Protein AF-A0A1Y4HE94-F1 (afdb_monomer_lite)

Foldseek 3Di:
DVVVVVVVVVVVVVLVVLLVLCPDPPRDVCVSCLVQCVVCVQVLCCLQPVWRKDWLDAFAQLFDDDPPDRPPPDSSPQTAGTFMFTPFATEREHEDQAVPAPPPVNVVSQCVCCPPVDHHWLQVSLVVLCVLVPVVDDPPPDRSLVVLVVVLCCLLQVPDPPPDDDPPDPPLQCLLVSLVVSCVVVVDDDSSVCSNSSSSNSSPDDSVSRRHTYAYEYEFAAWHPDPRYHYDHLVNCCVRPPRVSSVCCCVDPNCCVRRCVRNVVVPPDDDD

Sequence (272 aa):
MDKLKELSAFENLVVAHTIQDFYTPNIKAEVILDMLLTPYIPAIIEAATGQKATLITKEMSIGYAKGNEIQEDNNRGKKVDYVVMTKENVLFVELKTTQGSLESAQIETYRKWIDKDNPKKGTDLLHLLCRILKIKYMPEKEHPYTVLKSYLSEKLTKNSIHRKAVCTEVVRDRLVEDTHAYQKKNYIHGTEKYFHTIACILQNTNPEDWEKAIKIIYISPSGANTADIQDITFKWIIQNIDCPVLKDLKESVCYNHILVPLFSQDLQGDTE

pLDDT: mean 74.65, std 17.45, range [33.56, 97.81]

Structure (mmCIF, N/CA/C/O backbone):
data_AF-A0A1Y4HE94-F1
#
_entry.id   AF-A0A1Y4HE94-F1
#
loop_
_atom_site.group_PDB
_atom_site.id
_atom_site.type_symbol
_atom_site.label_atom_id
_atom_site.label_alt_id
_atom_site.label_comp_id
_atom_site.label_asym_id
_atom_site.label_entity_id
_atom_site.label_seq_id
_atom_site.pdbx_PDB_ins_code
_atom_site.Cartn_x
_atom_site.Cartn_y
_atom_site.Cartn_z
_atom_site.occupancy
_atom_site.B_iso_or_equiv
_atom_site.auth_seq_id
_atom_site.auth_comp_id
_atom_site.auth_asym_id
_atom_site.auth_atom_id
_atom_site.pdbx_PDB_model_num
ATOM 1 N N . MET A 1 1 ? -26.952 -23.478 -4.387 1.00 55.19 1 MET A N 1
ATOM 2 C CA . MET A 1 1 ? -27.144 -23.427 -2.923 1.00 55.19 1 MET A CA 1
ATOM 3 C C . MET A 1 1 ? -26.028 -24.178 -2.203 1.00 55.19 1 MET A C 1
ATOM 5 O O . MET A 1 1 ? -25.459 -23.604 -1.290 1.00 55.19 1 MET A O 1
ATOM 9 N N . ASP A 1 2 ? -25.633 -25.371 -2.664 1.00 67.94 2 ASP A N 1
ATOM 10 C CA . ASP A 1 2 ? -24.560 -26.158 -2.023 1.00 67.94 2 ASP A CA 1
ATOM 11 C C . ASP A 1 2 ? -23.163 -25.537 -2.124 1.00 67.94 2 ASP A C 1
ATOM 13 O O . ASP A 1 2 ? -22.492 -25.419 -1.109 1.00 67.94 2 ASP A O 1
ATOM 17 N N . LYS A 1 3 ? -22.775 -24.983 -3.281 1.00 58.34 3 LYS A N 1
ATOM 18 C CA . LYS A 1 3 ? -21.480 -24.282 -3.422 1.00 58.34 3 LYS A CA 1
ATOM 19 C C . LYS A 1 3 ? -21.293 -23.105 -2.458 1.00 58.34 3 LYS A C 1
ATOM 21 O O . LYS A 1 3 ? -20.182 -22.856 -2.018 1.00 58.34 3 LYS A O 1
ATOM 26 N N . LEU A 1 4 ? -22.367 -22.377 -2.135 1.00 54.66 4 LEU A N 1
ATOM 27 C CA . LEU A 1 4 ? -22.311 -21.261 -1.179 1.00 54.66 4 LEU A CA 1
ATOM 28 C C . LEU A 1 4 ? -22.116 -21.763 0.258 1.00 54.66 4 LEU A C 1
ATOM 30 O O . LEU A 1 4 ? -21.410 -21.130 1.035 1.00 54.66 4 LEU A O 1
ATOM 34 N N . LYS A 1 5 ? -22.699 -22.919 0.599 1.00 64.62 5 LYS A N 1
ATOM 35 C CA . LYS A 1 5 ? -22.474 -23.577 1.892 1.00 64.62 5 LYS A CA 1
ATOM 36 C C . LYS A 1 5 ? -21.066 -24.166 1.990 1.00 64.62 5 LYS A C 1
ATOM 38 O O . LYS A 1 5 ? -20.442 -24.044 3.034 1.00 64.62 5 LYS A O 1
ATOM 43 N N . GLU A 1 6 ? -20.558 -24.757 0.909 1.00 63.28 6 GLU A N 1
ATOM 44 C CA . GLU A 1 6 ? -19.184 -25.270 0.825 1.00 63.28 6 GLU A CA 1
ATOM 45 C C . GLU A 1 6 ? -18.144 -24.148 0.940 1.00 63.28 6 GLU A C 1
ATOM 47 O O . GLU A 1 6 ? -17.176 -24.294 1.679 1.00 63.28 6 GLU A O 1
ATOM 52 N N . LEU A 1 7 ? -18.371 -23.013 0.268 1.00 63.19 7 LEU A N 1
ATOM 53 C CA . LEU A 1 7 ? -17.531 -21.816 0.385 1.00 63.19 7 LEU A CA 1
ATOM 54 C C . LEU A 1 7 ? -17.514 -21.280 1.819 1.00 63.19 7 LEU A C 1
ATOM 56 O O . LEU A 1 7 ? -16.438 -21.094 2.374 1.00 63.19 7 LEU A O 1
ATOM 60 N N . SER A 1 8 ? -18.683 -21.130 2.446 1.00 66.50 8 SER A N 1
ATOM 61 C CA . SER A 1 8 ? -18.778 -20.686 3.843 1.00 66.50 8 SER A CA 1
ATOM 62 C C . SER A 1 8 ? -18.104 -21.665 4.817 1.00 66.50 8 SER A C 1
ATOM 64 O O . SER A 1 8 ? -17.417 -21.248 5.745 1.00 66.50 8 SER A O 1
ATOM 66 N N . ALA A 1 9 ? -18.233 -22.978 4.598 1.00 66.56 9 ALA A N 1
ATOM 67 C CA . ALA A 1 9 ? -17.553 -23.982 5.416 1.00 66.56 9 ALA A CA 1
ATOM 68 C C . ALA A 1 9 ? -16.024 -23.930 5.252 1.00 66.56 9 ALA A C 1
ATOM 70 O O . ALA A 1 9 ? -15.294 -24.078 6.233 1.00 66.56 9 ALA A O 1
ATOM 71 N N . PHE A 1 10 ? -15.540 -23.702 4.029 1.00 62.97 10 PHE A N 1
ATOM 72 C CA . PHE A 1 10 ? -14.116 -23.541 3.747 1.00 62.97 10 PHE A CA 1
ATOM 73 C C . PHE A 1 10 ? -13.551 -22.257 4.367 1.00 62.97 10 PHE A C 1
ATOM 75 O O . PHE A 1 10 ? -12.498 -22.305 4.997 1.00 62.97 10 PHE A O 1
ATOM 82 N N . GLU A 1 11 ? -14.266 -21.134 4.256 1.00 64.69 11 GLU A N 1
ATOM 83 C CA . GLU A 1 11 ? -13.913 -19.869 4.912 1.00 64.69 11 GLU A CA 1
ATOM 84 C C . GLU A 1 11 ? -13.788 -20.048 6.429 1.00 64.69 11 GLU A C 1
ATOM 86 O O . GLU A 1 11 ? -12.756 -19.701 7.003 1.00 64.69 11 GLU A O 1
ATOM 91 N N . ASN A 1 12 ? -14.773 -20.689 7.065 1.00 64.38 12 ASN A N 1
ATOM 92 C CA . ASN A 1 12 ? -14.746 -20.969 8.502 1.00 64.38 12 ASN A CA 1
ATOM 93 C C . ASN A 1 12 ? -13.550 -21.846 8.906 1.00 64.38 12 ASN A C 1
ATOM 95 O O . ASN A 1 12 ? -12.934 -21.614 9.947 1.00 64.38 12 ASN A O 1
ATOM 99 N N . LEU A 1 13 ? -13.193 -22.837 8.083 1.00 70.19 13 LEU A N 1
ATOM 100 C CA . LEU A 1 13 ? -12.038 -23.703 8.325 1.00 70.19 13 LEU A CA 1
ATOM 101 C C . LEU A 1 13 ? -10.714 -22.929 8.219 1.00 70.19 13 LEU A C 1
ATOM 103 O O . LEU A 1 13 ? -9.851 -23.074 9.084 1.00 70.19 13 LEU A O 1
ATOM 107 N N . VAL A 1 14 ? -10.564 -22.074 7.202 1.00 65.12 14 VAL A N 1
ATOM 108 C CA . VAL A 1 14 ? -9.379 -21.213 7.042 1.00 65.12 14 VAL A CA 1
ATOM 109 C C . VAL A 1 14 ? -9.255 -20.241 8.213 1.00 65.12 14 VAL A C 1
ATOM 111 O O . VAL A 1 14 ? -8.163 -20.105 8.765 1.00 65.12 14 VAL A O 1
ATOM 114 N N . VAL A 1 15 ? -10.355 -19.610 8.634 1.00 64.94 15 VAL A N 1
ATOM 115 C CA . VAL A 1 15 ? -10.379 -18.709 9.796 1.00 64.94 15 VAL A CA 1
ATOM 116 C C . VAL A 1 15 ? -9.969 -19.454 11.066 1.00 64.94 15 VAL A C 1
ATOM 118 O O . VAL A 1 15 ? -9.073 -18.995 11.769 1.00 64.94 15 VAL A O 1
ATOM 121 N N . ALA A 1 16 ? -10.542 -20.630 11.335 1.00 65.69 16 ALA A N 1
ATOM 122 C CA . ALA A 1 16 ? -10.220 -21.417 12.524 1.00 65.69 16 ALA A CA 1
ATOM 123 C C . ALA A 1 16 ? -8.733 -21.811 12.593 1.00 65.69 16 ALA A C 1
ATOM 125 O O . ALA A 1 16 ? -8.096 -21.624 13.630 1.00 65.69 16 ALA A O 1
ATOM 126 N N . HIS A 1 17 ? -8.155 -22.295 11.488 1.00 67.81 17 HIS A N 1
ATOM 127 C CA . HIS A 1 17 ? -6.728 -22.633 11.433 1.00 67.81 17 HIS A CA 1
ATOM 128 C C . HIS A 1 17 ? -5.828 -21.399 11.534 1.00 67.81 17 HIS A C 1
ATOM 130 O O . HIS A 1 17 ? -4.824 -21.434 12.236 1.00 67.81 17 HIS A O 1
ATOM 136 N N . THR A 1 18 ? -6.217 -20.288 10.908 1.00 66.31 18 THR A N 1
ATOM 137 C CA . THR A 1 18 ? -5.492 -19.013 11.006 1.00 66.31 18 THR A CA 1
ATOM 138 C C . THR A 1 18 ? -5.455 -18.504 12.452 1.00 66.31 18 THR A C 1
ATOM 140 O O . THR A 1 18 ? -4.425 -18.030 12.924 1.00 66.31 18 THR A O 1
ATOM 143 N N . ILE A 1 19 ? -6.565 -18.641 13.183 1.00 64.62 19 ILE A N 1
ATOM 144 C CA . ILE A 1 19 ? -6.644 -18.305 14.610 1.00 64.62 19 ILE A CA 1
ATOM 145 C C . ILE A 1 19 ? -5.762 -19.243 15.442 1.00 64.62 19 ILE A C 1
ATOM 147 O O . ILE A 1 19 ? -5.080 -18.787 16.354 1.00 64.62 19 ILE A O 1
ATOM 151 N N . GLN A 1 20 ? -5.739 -20.542 15.141 1.00 68.50 20 GLN A N 1
ATOM 152 C CA . GLN A 1 20 ? -4.876 -21.496 15.843 1.00 68.50 20 GLN A CA 1
ATOM 153 C C . GLN A 1 20 ? -3.384 -21.184 15.634 1.00 68.50 20 GLN A C 1
ATOM 155 O O . GLN A 1 20 ? -2.597 -21.217 16.583 1.00 68.50 20 GLN A O 1
ATOM 160 N N . ASP A 1 21 ? -3.006 -20.832 14.407 1.00 73.88 21 ASP A N 1
ATOM 161 C CA . ASP A 1 21 ? -1.643 -20.452 14.050 1.00 73.88 21 ASP A CA 1
ATOM 162 C C . ASP A 1 21 ? -1.188 -19.185 14.786 1.00 73.88 21 ASP A C 1
ATOM 164 O O . ASP A 1 21 ? -0.026 -19.092 15.170 1.00 73.88 21 ASP A O 1
ATOM 168 N N . PHE A 1 22 ? -2.094 -18.256 15.103 1.00 65.69 22 PHE A N 1
ATOM 169 C CA . PHE A 1 22 ? -1.776 -17.062 15.899 1.00 65.69 22 PHE A CA 1
ATOM 170 C C . PHE A 1 22 ? -1.155 -17.394 17.263 1.00 65.69 22 PHE A C 1
ATOM 172 O O . PHE A 1 22 ? -0.268 -16.689 17.739 1.00 65.69 22 PHE A O 1
ATOM 179 N N . TYR A 1 23 ? -1.606 -18.482 17.887 1.00 62.66 23 TYR A N 1
ATOM 180 C CA . TYR A 1 23 ? -1.105 -18.945 19.182 1.00 62.66 23 TYR A CA 1
ATOM 181 C C . TYR A 1 23 ? 0.078 -19.902 19.072 1.00 62.66 23 TYR A C 1
ATOM 183 O O . TYR A 1 23 ? 0.615 -20.350 20.088 1.00 62.66 23 TYR A O 1
ATOM 191 N N . THR A 1 24 ? 0.477 -20.249 17.852 1.00 69.56 24 THR A N 1
ATOM 192 C CA . THR A 1 24 ? 1.559 -21.193 17.631 1.00 69.56 24 THR A CA 1
ATOM 193 C C . THR A 1 24 ? 2.896 -20.464 17.762 1.00 69.56 24 THR A C 1
ATOM 195 O O . THR A 1 24 ? 3.136 -19.476 17.061 1.00 69.56 24 THR A O 1
ATOM 198 N N . PRO A 1 25 ? 3.807 -20.934 18.638 1.00 68.12 25 PRO A N 1
ATOM 199 C CA . PRO A 1 25 ? 5.127 -20.336 18.775 1.00 68.12 25 PRO A CA 1
ATOM 200 C C . PRO A 1 25 ? 5.830 -20.213 17.419 1.00 68.12 25 PRO A C 1
ATOM 202 O O . PRO A 1 25 ? 5.852 -21.162 16.636 1.00 68.12 25 PRO A O 1
ATOM 205 N N . ASN A 1 26 ? 6.468 -19.064 17.184 1.00 71.25 26 ASN A N 1
ATOM 206 C CA . ASN A 1 26 ? 7.179 -18.695 15.949 1.00 71.25 26 ASN A CA 1
ATOM 207 C C . ASN A 1 26 ? 6.306 -18.286 14.750 1.00 71.25 26 ASN A C 1
ATOM 209 O O . ASN A 1 26 ? 6.867 -17.918 13.714 1.00 71.25 26 ASN A O 1
ATOM 213 N N . ILE A 1 27 ? 4.976 -18.277 14.872 1.00 74.56 27 ILE A N 1
ATOM 214 C CA . ILE A 1 27 ? 4.108 -17.607 13.899 1.00 74.56 27 ILE A CA 1
ATOM 215 C C . ILE A 1 27 ? 3.933 -16.145 14.311 1.00 74.56 27 ILE A C 1
ATOM 217 O O . ILE A 1 27 ? 3.713 -15.820 15.475 1.00 74.56 27 ILE A O 1
ATOM 221 N N . LYS A 1 28 ? 4.086 -15.241 13.342 1.00 75.50 28 LYS A N 1
ATOM 222 C CA . LYS A 1 28 ? 3.980 -13.797 13.561 1.00 75.50 28 LYS A CA 1
ATOM 223 C C . LYS A 1 28 ? 2.519 -13.361 13.495 1.00 75.50 28 LYS A C 1
ATOM 225 O O . LYS A 1 28 ? 1.904 -13.457 12.432 1.00 75.50 28 LYS A O 1
ATOM 230 N N . ALA A 1 29 ? 1.998 -12.846 14.607 1.00 72.44 29 ALA A N 1
ATOM 231 C CA . ALA A 1 29 ? 0.664 -12.251 14.720 1.00 72.44 29 ALA A CA 1
ATOM 232 C C . ALA A 1 29 ? 0.386 -11.215 13.615 1.00 72.44 29 ALA A C 1
ATOM 234 O O . ALA A 1 29 ? -0.722 -11.140 13.085 1.00 72.44 29 ALA A O 1
ATOM 235 N N . GLU A 1 30 ? 1.421 -10.465 13.230 1.00 75.31 30 GLU A N 1
ATOM 236 C CA . GLU A 1 30 ? 1.421 -9.455 12.168 1.00 75.31 30 GLU A CA 1
ATOM 237 C C . GLU A 1 30 ? 0.982 -10.040 10.832 1.00 75.31 30 GLU A C 1
ATOM 239 O O . GLU A 1 30 ? 0.154 -9.447 10.155 1.00 75.31 30 GLU A O 1
ATOM 244 N N . VAL A 1 31 ? 1.487 -11.223 10.473 1.00 80.19 31 VAL A N 1
ATOM 245 C CA . VAL A 1 31 ? 1.198 -11.862 9.180 1.00 80.19 31 VAL A CA 1
ATOM 246 C C . VAL A 1 31 ? -0.263 -12.296 9.104 1.00 80.19 31 VAL A C 1
ATOM 248 O O . VAL A 1 31 ? -0.907 -12.153 8.067 1.00 80.19 31 VAL A O 1
ATOM 251 N N . ILE A 1 32 ? -0.798 -12.803 10.214 1.00 77.06 32 ILE A N 1
ATOM 252 C CA . ILE A 1 32 ? -2.193 -13.229 10.306 1.00 77.06 32 ILE A CA 1
ATOM 253 C C . ILE A 1 32 ? -3.125 -12.021 10.241 1.00 77.06 32 ILE A C 1
ATOM 255 O O . ILE A 1 32 ? -4.053 -12.009 9.434 1.00 77.06 32 ILE A O 1
ATOM 259 N N . LEU A 1 33 ? -2.869 -10.989 11.047 1.00 78.50 33 LEU A N 1
ATOM 260 C CA . LEU A 1 33 ? -3.689 -9.780 11.047 1.00 78.50 33 LEU A CA 1
ATOM 261 C C . LEU A 1 33 ? -3.618 -9.056 9.701 1.00 78.50 33 LEU A C 1
ATOM 263 O O . LEU A 1 33 ? -4.655 -8.652 9.184 1.00 78.50 33 LEU A O 1
ATOM 267 N N . ASP A 1 34 ? -2.437 -8.971 9.088 1.00 85.69 34 ASP A N 1
ATOM 268 C CA . ASP A 1 34 ? -2.268 -8.420 7.745 1.00 85.69 34 ASP A CA 1
ATOM 269 C C . ASP A 1 34 ? -3.131 -9.169 6.718 1.00 85.69 34 ASP A C 1
ATOM 271 O O . ASP A 1 34 ? -3.890 -8.552 5.965 1.00 85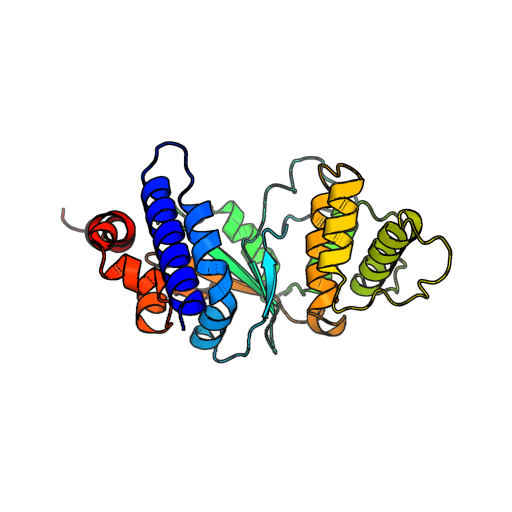.69 34 ASP A O 1
ATOM 275 N N . MET A 1 35 ? -3.075 -10.503 6.712 1.00 83.31 35 MET A N 1
ATOM 276 C CA . MET A 1 35 ? -3.872 -11.334 5.809 1.00 83.31 35 MET A CA 1
ATOM 277 C C . MET A 1 35 ? -5.379 -11.125 6.009 1.00 83.31 35 MET A C 1
ATOM 279 O O . MET A 1 35 ? -6.107 -10.965 5.028 1.00 83.31 35 MET A O 1
ATOM 283 N N . LEU A 1 36 ? -5.843 -11.106 7.261 1.00 80.31 36 LEU A N 1
ATOM 284 C CA . LEU A 1 36 ? -7.262 -10.986 7.602 1.00 80.31 36 LEU A CA 1
ATOM 285 C C . LEU A 1 36 ? -7.818 -9.578 7.349 1.00 80.31 36 LEU A C 1
ATOM 287 O O . LEU A 1 36 ? -8.966 -9.444 6.927 1.00 80.31 36 LEU A O 1
ATOM 291 N N . LEU A 1 37 ? -7.021 -8.531 7.580 1.00 84.88 37 LEU A N 1
ATOM 292 C CA . LEU A 1 37 ? -7.450 -7.139 7.434 1.00 84.88 37 LEU A CA 1
ATOM 293 C C . LEU A 1 37 ? -7.330 -6.619 6.003 1.00 84.88 37 LEU A C 1
ATOM 295 O O . LEU A 1 37 ? -8.133 -5.769 5.623 1.00 84.88 37 LEU A O 1
ATOM 299 N N . THR A 1 38 ? -6.386 -7.128 5.199 1.00 90.94 38 THR A N 1
ATOM 300 C CA . THR A 1 38 ? -6.127 -6.662 3.820 1.00 90.94 38 THR A CA 1
ATOM 301 C C . THR A 1 38 ? -7.406 -6.433 2.993 1.00 90.94 38 THR A C 1
ATOM 303 O O . THR A 1 38 ? -7.528 -5.353 2.408 1.00 90.94 38 THR A O 1
ATOM 306 N N . PRO A 1 39 ? -8.382 -7.368 2.939 1.00 89.25 39 PRO A N 1
ATOM 307 C CA . PRO A 1 39 ? -9.600 -7.178 2.143 1.00 89.25 39 PRO A CA 1
ATOM 308 C C . PRO A 1 39 ? -10.479 -6.016 2.625 1.00 89.25 39 PRO A C 1
ATOM 310 O O . PRO A 1 39 ? -11.233 -5.445 1.842 1.00 89.25 39 PRO A O 1
ATOM 313 N N . TYR A 1 40 ? -10.372 -5.655 3.905 1.00 90.75 40 TYR A N 1
ATOM 314 C CA . TYR A 1 40 ? -11.183 -4.633 4.561 1.00 90.75 40 TYR A CA 1
ATOM 315 C C . TYR A 1 40 ? -10.480 -3.276 4.651 1.00 90.75 40 TYR A C 1
ATOM 317 O O . TYR A 1 40 ? -11.135 -2.299 5.002 1.00 90.75 40 TYR A O 1
ATOM 325 N N . ILE A 1 41 ? -9.187 -3.175 4.306 1.00 94.25 41 ILE A N 1
ATOM 326 C CA . ILE A 1 41 ? -8.429 -1.914 4.378 1.00 94.25 41 ILE A CA 1
ATOM 327 C C . ILE A 1 41 ? -9.147 -0.764 3.652 1.00 94.25 41 ILE A C 1
ATOM 329 O O . ILE A 1 41 ? -9.325 0.279 4.280 1.00 94.25 41 ILE A O 1
ATOM 333 N N . PRO A 1 42 ? -9.635 -0.905 2.400 1.00 95.12 42 PRO A N 1
ATOM 334 C CA . PRO A 1 42 ? -10.383 0.175 1.754 1.00 95.12 42 PRO A CA 1
ATOM 335 C C . PRO A 1 42 ? -11.609 0.623 2.559 1.00 95.12 42 PRO A C 1
ATOM 337 O O . PRO A 1 42 ? -11.774 1.816 2.786 1.00 95.12 42 PRO A O 1
ATOM 340 N N . ALA A 1 43 ? -12.416 -0.317 3.062 1.00 93.50 43 ALA A N 1
ATOM 341 C CA . ALA A 1 43 ? -13.611 -0.009 3.849 1.00 93.50 43 ALA A CA 1
ATOM 342 C C . ALA A 1 43 ? -13.272 0.663 5.192 1.00 93.50 43 ALA A C 1
ATOM 344 O O . ALA A 1 43 ? -13.945 1.609 5.598 1.00 93.50 43 ALA A O 1
ATOM 345 N N . ILE A 1 44 ? -12.200 0.215 5.858 1.00 92.88 44 ILE A N 1
ATOM 346 C CA . ILE A 1 44 ? -11.678 0.825 7.089 1.00 92.88 44 ILE A CA 1
ATOM 347 C C . ILE A 1 44 ? -11.310 2.291 6.836 1.00 92.88 44 ILE A C 1
ATOM 349 O O . ILE A 1 44 ? -11.754 3.176 7.568 1.00 92.88 44 ILE A O 1
ATOM 353 N N . ILE A 1 45 ? -10.532 2.554 5.783 1.00 95.25 45 ILE A N 1
ATOM 354 C CA . ILE A 1 45 ? -10.103 3.911 5.429 1.00 95.25 45 ILE A CA 1
ATOM 355 C C . ILE A 1 45 ? -11.292 4.780 5.007 1.00 95.25 45 ILE A C 1
ATOM 357 O O . ILE A 1 45 ? -11.375 5.938 5.419 1.00 95.25 45 ILE A O 1
ATOM 361 N N . GLU A 1 46 ? -12.228 4.239 4.230 1.00 95.19 46 GLU A N 1
ATOM 362 C CA . GLU A 1 46 ? -13.446 4.939 3.810 1.00 95.19 46 GLU A CA 1
ATOM 363 C C . GLU A 1 46 ? -14.278 5.400 5.000 1.00 95.19 46 GLU A C 1
ATOM 365 O O . GLU A 1 46 ? -14.632 6.575 5.083 1.00 95.19 46 GLU A O 1
ATOM 370 N N . ALA A 1 47 ? -14.538 4.509 5.955 1.00 92.06 47 ALA A N 1
ATOM 371 C CA . ALA A 1 47 ? -15.299 4.850 7.149 1.00 92.06 47 ALA A CA 1
ATOM 372 C C . ALA A 1 47 ? -14.557 5.853 8.050 1.00 92.06 47 ALA A C 1
ATOM 374 O O . ALA A 1 47 ? -15.188 6.718 8.654 1.00 92.06 47 ALA A O 1
ATOM 375 N N . ALA A 1 48 ? -13.224 5.770 8.133 1.00 90.69 48 ALA A N 1
ATOM 376 C CA . ALA A 1 48 ? -12.429 6.635 9.006 1.00 90.69 48 ALA A CA 1
ATOM 377 C C . ALA A 1 48 ? -12.200 8.041 8.431 1.00 90.69 48 ALA A C 1
ATOM 379 O O . ALA A 1 48 ? -11.960 8.986 9.182 1.00 90.69 48 ALA A O 1
ATOM 380 N N . THR A 1 49 ? -12.230 8.187 7.105 1.00 91.69 49 THR A N 1
ATOM 381 C CA . THR A 1 49 ? -11.895 9.448 6.417 1.00 91.69 49 THR A CA 1
ATOM 382 C C . THR A 1 49 ? -13.073 10.071 5.670 1.00 91.69 49 THR A C 1
ATOM 384 O O . THR A 1 49 ? -13.000 11.237 5.284 1.00 91.69 49 THR A O 1
ATOM 387 N N . GLY A 1 50 ? -14.143 9.311 5.425 1.00 93.38 50 GLY A N 1
ATOM 388 C CA . GLY A 1 50 ? -15.248 9.700 4.546 1.00 93.38 50 GLY A CA 1
ATOM 389 C C . GLY A 1 50 ? -14.880 9.729 3.057 1.00 93.38 50 GLY A C 1
ATOM 390 O O . GLY A 1 50 ? -15.663 10.223 2.245 1.00 93.38 50 GLY A O 1
ATOM 391 N N . GLN A 1 51 ? -13.695 9.240 2.674 1.00 94.31 51 GLN A N 1
ATOM 392 C CA . GLN A 1 51 ? -13.202 9.284 1.297 1.00 94.31 51 GLN A CA 1
ATOM 393 C C . GLN A 1 51 ? -13.113 7.888 0.702 1.00 94.31 51 GLN A C 1
ATOM 395 O O . GLN A 1 51 ? -12.467 7.026 1.289 1.00 94.31 51 GLN A O 1
ATOM 400 N N . LYS A 1 52 ? -13.658 7.712 -0.512 1.00 96.19 52 LYS A N 1
ATOM 401 C CA . LYS A 1 52 ? -13.467 6.490 -1.304 1.00 96.19 52 LYS A CA 1
ATOM 402 C C . LYS A 1 52 ? -11.982 6.125 -1.363 1.00 96.19 52 LYS A C 1
ATOM 404 O O . LYS A 1 52 ? -11.163 6.971 -1.739 1.00 96.19 52 LYS A O 1
ATOM 409 N N . ALA A 1 53 ? -11.662 4.883 -1.022 1.00 96.81 53 ALA A N 1
ATOM 410 C CA . ALA A 1 53 ? -10.300 4.404 -0.873 1.00 96.81 53 ALA A CA 1
ATOM 411 C C . ALA A 1 53 ? -10.025 3.238 -1.826 1.00 96.81 53 ALA A C 1
ATOM 413 O O . ALA A 1 53 ? -10.896 2.442 -2.168 1.00 96.81 53 ALA A O 1
ATOM 414 N N . THR A 1 54 ? -8.788 3.126 -2.294 1.00 96.88 54 THR A N 1
ATOM 415 C CA . THR A 1 54 ? -8.346 2.005 -3.129 1.00 96.88 54 THR A CA 1
ATOM 416 C C . THR A 1 54 ? -7.000 1.522 -2.626 1.00 96.88 54 THR A C 1
ATOM 418 O O . THR A 1 54 ? -6.045 2.295 -2.571 1.00 96.88 54 THR A O 1
ATOM 421 N N . LEU A 1 55 ? -6.918 0.248 -2.243 1.00 97.00 55 LEU A N 1
ATOM 422 C CA . LEU A 1 55 ? -5.650 -0.376 -1.880 1.00 97.00 55 LEU A CA 1
ATOM 423 C C . LEU A 1 55 ? -4.784 -0.498 -3.139 1.00 97.00 55 LEU A C 1
ATOM 425 O O . LEU A 1 55 ? -5.163 -1.180 -4.087 1.00 97.00 55 LEU A O 1
ATOM 429 N N . ILE A 1 56 ? -3.633 0.173 -3.148 1.00 96.12 56 ILE A N 1
ATOM 430 C CA . ILE A 1 56 ? -2.735 0.210 -4.306 1.00 96.12 56 ILE A CA 1
ATOM 431 C C . ILE A 1 56 ? -1.699 -0.897 -4.232 1.00 96.12 56 ILE A C 1
ATOM 433 O O . ILE A 1 56 ? -1.471 -1.586 -5.215 1.00 96.12 56 ILE A O 1
ATOM 437 N N . THR A 1 57 ? -1.035 -1.058 -3.092 1.00 94.50 57 THR A N 1
ATOM 438 C CA . THR A 1 57 ? -0.027 -2.106 -2.894 1.00 94.50 57 THR A CA 1
ATOM 439 C C . THR A 1 57 ? 0.214 -2.327 -1.408 1.00 94.50 57 THR A C 1
ATOM 441 O O . THR A 1 57 ? -0.102 -1.471 -0.582 1.00 94.50 57 THR A O 1
ATOM 444 N N . LYS A 1 58 ? 0.819 -3.470 -1.091 1.00 93.19 58 LYS A N 1
ATOM 445 C CA . LYS A 1 58 ? 1.315 -3.821 0.239 1.00 93.19 58 LYS A CA 1
ATOM 446 C C . LYS A 1 58 ? 2.837 -3.714 0.312 1.00 93.19 58 LYS A C 1
ATOM 448 O O . LYS A 1 58 ? 3.489 -3.734 -0.736 1.00 93.19 58 LYS A O 1
ATOM 453 N N . GLU A 1 59 ? 3.381 -3.674 1.527 1.00 89.81 59 GLU A N 1
ATOM 454 C CA . GLU A 1 59 ? 4.810 -3.878 1.821 1.00 89.81 59 GLU A CA 1
ATOM 455 C C . GLU A 1 59 ? 5.739 -2.939 1.035 1.00 89.81 59 GLU A C 1
ATOM 457 O O . GLU A 1 59 ? 6.768 -3.340 0.475 1.00 89.81 59 GLU A O 1
ATOM 462 N N . MET A 1 60 ? 5.356 -1.667 0.952 1.00 88.94 60 MET A N 1
ATOM 463 C CA . MET A 1 60 ? 6.025 -0.694 0.102 1.00 88.94 60 MET A CA 1
ATOM 464 C C . MET A 1 60 ? 7.220 -0.068 0.815 1.00 88.94 60 MET A C 1
ATOM 466 O O . MET A 1 60 ? 7.091 0.444 1.922 1.00 88.94 60 MET A O 1
ATOM 470 N N . SER A 1 61 ? 8.389 -0.046 0.172 1.00 86.62 61 SER A N 1
ATOM 471 C CA . SER A 1 61 ? 9.559 0.640 0.729 1.00 86.62 61 SER A CA 1
ATOM 472 C C . SER A 1 61 ? 9.373 2.151 0.785 1.00 86.62 61 SER A C 1
ATOM 474 O O . SER A 1 61 ? 8.947 2.762 -0.190 1.00 86.62 61 SER A O 1
ATOM 476 N N . ILE A 1 62 ? 9.789 2.742 1.906 1.00 84.00 62 ILE A N 1
ATOM 477 C CA . ILE A 1 62 ? 9.725 4.191 2.179 1.00 84.00 62 ILE A CA 1
ATOM 478 C C . ILE A 1 62 ? 11.082 4.774 2.620 1.00 84.00 62 ILE A C 1
ATOM 480 O O . ILE A 1 62 ? 11.169 5.927 3.047 1.00 84.00 62 ILE A O 1
ATOM 484 N N . GLY A 1 63 ? 12.148 3.968 2.573 1.00 70.69 63 GLY A N 1
ATOM 485 C CA . GLY A 1 63 ? 13.499 4.375 2.955 1.00 70.69 63 GLY A CA 1
ATOM 486 C C . GLY A 1 63 ? 14.086 5.434 2.018 1.00 70.69 63 GLY A C 1
ATOM 487 O O . GLY A 1 63 ? 13.947 5.355 0.799 1.00 70.69 63 GLY A O 1
ATOM 488 N N . TYR A 1 64 ? 14.775 6.421 2.591 1.00 57.19 64 TYR A N 1
ATOM 489 C CA . TYR A 1 64 ? 15.474 7.455 1.828 1.00 57.19 64 TYR A CA 1
ATOM 490 C C . TYR A 1 64 ? 16.825 6.953 1.309 1.00 57.19 64 TYR A C 1
ATOM 492 O O . TYR A 1 64 ? 17.613 6.387 2.060 1.00 57.19 64 TYR A O 1
ATOM 500 N N . ALA A 1 65 ? 17.139 7.269 0.051 1.00 45.56 65 ALA A N 1
ATOM 501 C CA . ALA A 1 65 ? 18.520 7.343 -0.420 1.00 45.56 65 ALA A CA 1
ATOM 502 C C . ALA A 1 65 ? 19.026 8.774 -0.181 1.00 45.56 65 ALA A C 1
ATOM 504 O O . ALA A 1 65 ? 18.423 9.735 -0.668 1.00 45.56 65 ALA A O 1
ATOM 505 N N . LYS A 1 66 ? 20.095 8.932 0.599 1.00 39.53 66 LYS A N 1
ATOM 506 C CA . LYS A 1 66 ? 20.740 10.228 0.828 1.00 39.53 66 LYS A CA 1
ATOM 507 C C . LYS A 1 66 ? 21.663 10.523 -0.369 1.00 39.53 66 LYS A C 1
ATOM 509 O O . LYS A 1 66 ? 22.693 9.880 -0.506 1.00 39.53 66 LYS A O 1
ATOM 514 N N . GLY A 1 67 ? 21.307 11.486 -1.225 1.00 44.16 67 GLY A N 1
ATOM 515 C CA . GLY A 1 67 ? 22.120 11.891 -2.388 1.00 44.16 67 GLY A CA 1
ATOM 516 C C . GLY A 1 67 ? 22.081 10.929 -3.593 1.00 44.16 67 GLY A C 1
ATOM 517 O O . GLY A 1 67 ? 21.238 10.036 -3.661 1.00 44.16 67 GLY A O 1
ATOM 518 N N . ASN A 1 68 ? 22.994 11.139 -4.555 1.00 35.50 68 ASN A N 1
ATOM 519 C CA . ASN A 1 68 ? 23.251 10.231 -5.693 1.00 35.50 68 ASN A CA 1
ATOM 520 C C . ASN A 1 68 ? 23.998 8.951 -5.280 1.00 35.50 68 ASN A C 1
ATOM 522 O O . ASN A 1 68 ? 24.225 8.069 -6.108 1.00 35.50 68 ASN A O 1
ATOM 526 N N . GLU A 1 69 ? 24.380 8.839 -4.010 1.00 36.62 69 GLU A N 1
ATOM 527 C CA . GLU A 1 69 ? 24.994 7.643 -3.462 1.00 36.62 69 GLU A CA 1
ATOM 528 C C . GLU A 1 69 ? 23.905 6.753 -2.869 1.00 36.62 69 GLU A C 1
ATOM 530 O O . GLU A 1 69 ? 23.171 7.109 -1.944 1.00 36.62 69 GLU A O 1
ATOM 535 N N . ILE A 1 70 ? 23.793 5.556 -3.435 1.00 40.91 70 ILE A N 1
ATOM 536 C CA . ILE A 1 70 ? 23.123 4.447 -2.777 1.00 40.91 70 ILE A CA 1
ATOM 537 C C . ILE A 1 70 ? 23.965 4.177 -1.532 1.00 40.91 70 ILE A C 1
ATOM 539 O O . ILE A 1 70 ? 25.003 3.532 -1.636 1.00 40.91 70 ILE A O 1
ATOM 543 N N . GLN A 1 71 ? 23.562 4.679 -0.362 1.00 38.91 71 GLN A N 1
ATOM 544 C CA . GLN A 1 71 ? 24.058 4.083 0.872 1.00 38.91 71 GLN A CA 1
ATOM 545 C C . GLN A 1 71 ? 23.619 2.617 0.822 1.00 38.91 71 GLN A C 1
ATOM 547 O O . GLN A 1 71 ? 22.428 2.310 0.922 1.00 38.91 71 GLN A O 1
ATOM 552 N N . GLU A 1 72 ? 24.587 1.736 0.561 1.00 39.84 72 GLU A N 1
ATOM 553 C CA . GLU A 1 72 ? 24.429 0.279 0.550 1.00 39.84 72 GLU A CA 1
ATOM 554 C C . GLU A 1 72 ? 24.018 -0.264 1.926 1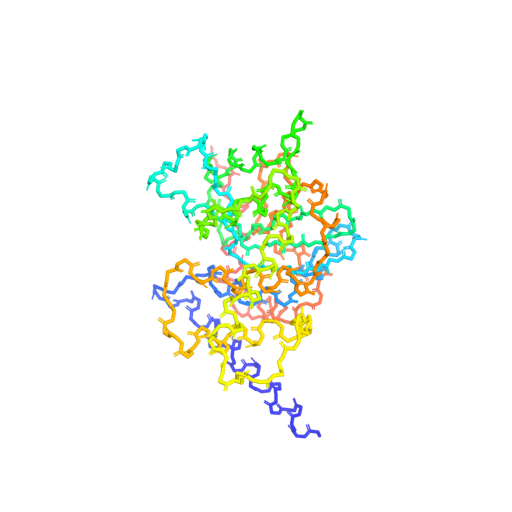.00 39.84 72 GLU A C 1
ATOM 556 O O . GLU A 1 72 ? 23.641 -1.429 2.039 1.00 39.84 72 GLU A O 1
ATOM 561 N N . ASP A 1 73 ? 23.976 0.594 2.947 1.00 38.44 73 ASP A N 1
ATOM 562 C CA . ASP A 1 73 ? 23.355 0.309 4.229 1.00 38.44 73 ASP A CA 1
ATOM 563 C C . ASP A 1 73 ? 21.834 0.213 4.086 1.00 38.44 73 ASP A C 1
ATOM 565 O O . ASP A 1 73 ? 21.098 1.184 4.234 1.00 38.44 73 ASP A O 1
ATOM 569 N N . ASN A 1 74 ? 21.361 -0.998 3.782 1.00 45.03 74 ASN A N 1
ATOM 570 C CA . ASN A 1 74 ? 20.117 -1.596 4.278 1.00 45.03 74 ASN A CA 1
ATOM 571 C C . ASN A 1 74 ? 18.818 -0.758 4.227 1.00 45.03 74 ASN A C 1
ATOM 573 O O . ASN A 1 74 ? 17.832 -1.114 4.870 1.00 45.03 74 ASN A O 1
ATOM 577 N N . ASN A 1 75 ? 18.728 0.271 3.379 1.00 47.28 75 ASN A N 1
ATOM 578 C CA . ASN A 1 75 ? 17.531 1.112 3.213 1.00 47.28 75 ASN A CA 1
ATOM 579 C C . ASN A 1 75 ? 16.316 0.362 2.624 1.00 47.28 75 ASN A C 1
ATOM 581 O O . ASN A 1 75 ? 15.225 0.917 2.525 1.00 47.28 75 ASN A O 1
ATOM 585 N N . ARG A 1 76 ? 16.480 -0.929 2.296 1.00 50.34 76 ARG A N 1
ATOM 586 C CA . ARG A 1 76 ? 15.389 -1.889 2.045 1.00 50.34 76 ARG A CA 1
ATOM 587 C C . ARG A 1 76 ? 14.574 -2.226 3.303 1.00 50.34 76 ARG A C 1
ATOM 589 O O . ARG A 1 76 ? 13.532 -2.861 3.173 1.00 50.34 76 ARG A O 1
ATOM 596 N N . GLY A 1 77 ? 15.063 -1.866 4.492 1.00 58.31 77 GLY A N 1
ATOM 597 C CA . GLY A 1 77 ? 14.470 -2.266 5.766 1.00 58.31 77 GLY A CA 1
ATOM 598 C C . GLY A 1 77 ? 13.166 -1.548 6.107 1.00 58.31 77 GLY A C 1
ATOM 599 O O . GLY A 1 77 ? 12.267 -2.178 6.651 1.00 58.31 77 GLY A O 1
ATOM 600 N N . LYS A 1 78 ? 13.027 -0.257 5.768 1.00 77.94 78 LYS A N 1
ATOM 601 C CA . LYS A 1 78 ? 11.835 0.518 6.146 1.00 77.94 78 LYS A CA 1
ATOM 602 C C . LYS A 1 78 ? 10.751 0.416 5.087 1.00 77.94 78 LYS A C 1
ATOM 604 O O . LYS A 1 78 ? 10.951 0.808 3.930 1.00 77.94 78 LYS A O 1
ATOM 609 N N . LYS A 1 79 ? 9.598 -0.077 5.513 1.00 87.31 79 LYS A N 1
ATOM 610 C CA . LYS A 1 79 ? 8.415 -0.253 4.688 1.00 87.31 79 LYS A CA 1
ATOM 611 C C . LYS A 1 79 ? 7.185 0.267 5.412 1.00 87.31 79 LYS A C 1
ATOM 613 O O . LYS A 1 79 ? 7.224 0.432 6.627 1.00 87.31 79 LYS A O 1
ATOM 618 N N . VAL A 1 80 ? 6.145 0.507 4.629 1.00 91.19 80 VAL A N 1
ATOM 619 C CA . VAL A 1 80 ? 4.772 0.662 5.098 1.00 91.19 80 VAL A CA 1
ATOM 620 C C . VAL A 1 80 ? 3.970 -0.569 4.682 1.00 91.19 80 VAL A C 1
ATOM 622 O O . VAL A 1 80 ? 4.166 -1.092 3.577 1.00 91.19 80 VAL A O 1
ATOM 625 N N . ASP A 1 81 ? 3.067 -1.019 5.549 1.00 92.69 81 ASP A N 1
ATOM 626 C CA . ASP A 1 81 ? 2.266 -2.224 5.318 1.00 92.69 81 ASP A CA 1
ATOM 627 C C . ASP A 1 81 ? 1.311 -2.058 4.134 1.00 92.69 81 ASP A C 1
ATOM 629 O O . ASP A 1 81 ? 1.249 -2.937 3.271 1.00 92.69 81 ASP A O 1
ATOM 633 N N . TYR A 1 82 ? 0.646 -0.900 4.019 1.00 96.06 82 TYR A N 1
ATOM 634 C CA . TYR A 1 82 ? -0.230 -0.587 2.888 1.00 96.06 82 TYR A CA 1
ATOM 635 C C . TYR A 1 82 ? -0.016 0.815 2.324 1.00 96.06 82 TYR A C 1
ATOM 637 O O . TYR A 1 82 ? 0.181 1.795 3.043 1.00 96.06 82 TYR A O 1
ATOM 645 N N . VAL A 1 83 ? -0.166 0.918 1.005 1.00 96.62 83 VAL A N 1
ATOM 646 C CA . VAL A 1 83 ? -0.361 2.183 0.298 1.00 96.62 83 VAL A CA 1
ATOM 647 C C . VAL A 1 83 ? -1.783 2.212 -0.229 1.00 96.62 83 VAL A C 1
ATOM 649 O O . VAL A 1 83 ? -2.180 1.358 -1.026 1.00 96.62 83 VAL A O 1
ATOM 652 N N . VAL A 1 84 ? -2.544 3.208 0.205 1.00 97.81 84 VAL A N 1
ATOM 653 C CA . VAL A 1 84 ? -3.948 3.400 -0.152 1.00 97.81 84 VAL A CA 1
ATOM 654 C C . VAL A 1 84 ? -4.098 4.747 -0.847 1.00 97.81 84 VAL A C 1
ATOM 656 O O . VAL A 1 84 ? -3.516 5.742 -0.432 1.00 97.81 84 VAL A O 1
ATOM 659 N N . MET A 1 85 ? -4.873 4.792 -1.922 1.00 97.31 85 MET A N 1
ATOM 660 C CA . MET A 1 85 ? -5.176 6.022 -2.646 1.00 97.31 85 MET A CA 1
ATOM 661 C C . MET A 1 85 ? -6.571 6.506 -2.276 1.00 97.31 85 MET A C 1
ATOM 663 O O . MET A 1 85 ? -7.520 5.722 -2.316 1.00 97.31 85 MET A O 1
ATOM 667 N N . THR A 1 86 ? -6.706 7.798 -1.983 1.00 97.00 86 THR A N 1
ATOM 668 C CA . THR A 1 86 ? -8.008 8.475 -1.948 1.00 97.00 86 THR A CA 1
ATOM 669 C C . THR A 1 86 ? -8.090 9.531 -3.045 1.00 97.00 86 THR A C 1
ATOM 671 O O . THR A 1 86 ? -7.164 9.730 -3.842 1.00 97.00 86 THR A O 1
ATOM 674 N N . LYS A 1 87 ? -9.218 10.244 -3.111 1.00 94.56 87 LYS A N 1
ATOM 675 C CA . LYS A 1 87 ? -9.353 11.399 -4.004 1.00 94.56 87 LYS A CA 1
ATOM 676 C C . LYS A 1 87 ? -8.299 12.473 -3.709 1.00 94.56 87 LYS A C 1
ATOM 678 O O . LYS A 1 87 ? -7.801 13.096 -4.639 1.00 94.56 87 LYS A O 1
ATOM 683 N N . GLU A 1 88 ? -7.967 12.678 -2.438 1.00 94.06 88 GLU A N 1
ATOM 684 C CA . GLU A 1 88 ? -7.156 13.816 -1.998 1.00 94.06 88 GLU A CA 1
ATOM 685 C C . GLU A 1 88 ? -5.711 13.455 -1.658 1.00 94.06 88 GLU A C 1
ATOM 687 O O . GLU A 1 88 ? -4.836 14.306 -1.790 1.00 94.06 88 GLU A O 1
ATOM 692 N N . ASN A 1 89 ? -5.447 12.227 -1.201 1.00 95.31 89 ASN A N 1
ATOM 693 C CA . ASN A 1 89 ? -4.165 11.878 -0.593 1.00 95.31 89 ASN A CA 1
ATOM 694 C C . ASN A 1 89 ? -3.655 10.510 -1.059 1.00 95.31 89 ASN A C 1
ATOM 696 O O . ASN A 1 89 ? -4.434 9.622 -1.418 1.00 95.31 89 ASN A O 1
ATOM 700 N N . VAL A 1 90 ? -2.337 10.335 -0.963 1.00 96.38 90 VAL A N 1
ATOM 701 C CA . VAL A 1 90 ? -1.711 9.014 -0.849 1.00 96.38 90 VAL A CA 1
ATOM 702 C C . VAL A 1 90 ? -1.589 8.702 0.639 1.00 96.38 90 VAL A C 1
ATOM 704 O O . VAL A 1 90 ? -0.978 9.458 1.390 1.00 96.38 90 VAL A O 1
ATOM 707 N N . LEU A 1 91 ? -2.187 7.610 1.089 1.00 95.88 91 LEU A N 1
ATOM 708 C CA . LEU A 1 91 ? -2.188 7.200 2.486 1.00 95.88 91 LEU A CA 1
ATOM 709 C C . LEU A 1 91 ? -1.202 6.056 2.693 1.00 95.88 91 LEU A C 1
ATOM 711 O O . LEU A 1 91 ? -1.301 5.002 2.065 1.00 95.88 91 LEU A O 1
ATOM 715 N N . PHE A 1 92 ? -0.264 6.271 3.599 1.00 94.75 92 PHE A N 1
ATOM 716 C CA . PHE A 1 92 ? 0.563 5.231 4.191 1.00 94.75 92 PHE A CA 1
ATOM 717 C C . PHE A 1 92 ? -0.190 4.673 5.391 1.00 94.75 92 PHE A C 1
ATOM 719 O O . PHE A 1 92 ? -0.470 5.414 6.329 1.00 94.75 92 PHE A O 1
ATOM 726 N N . VAL A 1 93 ? -0.554 3.395 5.344 1.00 94.12 93 VAL A N 1
ATOM 727 C CA . VAL A 1 93 ? -1.267 2.733 6.439 1.00 94.12 93 VAL A CA 1
ATOM 728 C C . VAL A 1 93 ? -0.325 1.730 7.088 1.00 94.12 93 VAL A C 1
ATOM 730 O O . VAL A 1 93 ? 0.091 0.770 6.442 1.00 94.12 93 VAL A O 1
ATOM 733 N N . GLU A 1 94 ? 0.017 1.977 8.347 1.00 91.69 94 GLU A N 1
ATOM 734 C CA . GLU A 1 94 ? 0.857 1.105 9.170 1.00 91.69 94 GLU A CA 1
ATOM 735 C C . GLU A 1 94 ? -0.026 0.275 10.107 1.00 91.69 94 GLU A C 1
ATOM 737 O O . GLU A 1 94 ? -0.856 0.826 10.831 1.00 91.69 94 GLU A O 1
ATOM 742 N N . LEU A 1 95 ? 0.169 -1.039 10.120 1.00 88.81 95 LEU A N 1
ATOM 743 C CA . LEU A 1 95 ? -0.498 -1.977 11.008 1.00 88.81 95 LEU A CA 1
ATOM 744 C C . LEU A 1 95 ? 0.419 -2.322 12.182 1.00 88.81 95 LEU A C 1
ATOM 746 O O . LEU A 1 95 ? 1.498 -2.888 12.022 1.00 88.81 95 LEU A O 1
ATOM 750 N N . LYS A 1 96 ? -0.042 -2.036 13.397 1.00 83.50 96 LYS A N 1
ATOM 751 C CA . LYS A 1 96 ? 0.609 -2.460 14.635 1.00 83.50 96 LYS A CA 1
ATOM 752 C C . LYS A 1 96 ? -0.207 -3.549 15.310 1.00 83.50 96 LYS A C 1
ATOM 754 O O . LYS A 1 96 ? -1.425 -3.468 15.434 1.00 83.50 96 LYS A O 1
ATOM 759 N N . THR A 1 97 ? 0.496 -4.573 15.765 1.00 74.06 97 THR A N 1
ATOM 760 C CA . THR A 1 97 ? -0.066 -5.747 16.441 1.00 74.06 97 THR A CA 1
ATOM 761 C C . THR A 1 97 ? 0.099 -5.714 17.940 1.00 74.06 97 THR A C 1
ATOM 763 O O . THR A 1 97 ? -0.577 -6.468 18.617 1.00 74.06 97 THR A O 1
ATOM 766 N N . THR A 1 98 ? 0.979 -4.867 18.464 1.00 68.50 98 THR A N 1
ATOM 767 C CA . THR A 1 98 ? 1.212 -4.695 19.898 1.00 68.50 98 THR A CA 1
ATOM 768 C C . THR A 1 98 ? 1.278 -3.209 20.227 1.00 68.50 98 THR A C 1
ATOM 770 O O . THR A 1 98 ? 1.463 -2.379 19.336 1.00 68.50 98 THR A O 1
ATOM 773 N N . GLN A 1 99 ? 1.165 -2.875 21.516 1.00 61.78 99 GLN A N 1
ATOM 774 C CA . GLN A 1 99 ? 1.454 -1.526 22.017 1.00 61.78 99 GLN A CA 1
ATOM 775 C C . GLN A 1 99 ? 2.954 -1.183 21.982 1.00 61.78 99 GLN A C 1
ATOM 777 O O . GLN A 1 99 ? 3.334 -0.069 22.346 1.00 61.78 99 GLN A O 1
ATOM 782 N N . GLY A 1 100 ? 3.808 -2.141 21.584 1.00 55.50 100 GLY A N 1
ATOM 783 C CA . GLY A 1 100 ? 5.251 -1.962 21.475 1.00 55.50 100 GLY A CA 1
ATOM 784 C C . GLY A 1 100 ? 5.553 -0.666 20.740 1.00 55.50 100 GLY A C 1
ATOM 785 O O . GLY A 1 100 ? 5.014 -0.427 19.656 1.00 55.50 100 GLY A O 1
ATOM 786 N N . SER A 1 101 ? 6.333 0.193 21.402 1.00 50.47 101 SER A N 1
ATOM 787 C CA . SER A 1 101 ? 6.480 1.593 21.036 1.00 50.47 101 SER A CA 1
ATOM 788 C C . SER A 1 101 ? 6.753 1.740 19.548 1.00 50.47 101 SER A C 1
ATOM 790 O O . SER A 1 101 ? 7.550 1.014 18.952 1.00 50.47 101 SER A O 1
ATOM 792 N N . LEU A 1 102 ? 6.073 2.711 18.948 1.00 60.97 102 LEU A N 1
ATOM 793 C CA . LEU A 1 102 ? 6.465 3.245 17.661 1.00 60.97 102 LEU A CA 1
ATOM 794 C C . LEU A 1 102 ? 7.971 3.505 17.709 1.00 60.97 102 LEU A C 1
ATOM 796 O O . LEU A 1 102 ? 8.417 4.390 18.445 1.00 60.97 102 LEU A O 1
ATOM 800 N N . GLU A 1 103 ? 8.757 2.715 16.975 1.00 67.25 103 GLU A N 1
ATOM 801 C CA . GLU A 1 103 ? 10.199 2.913 16.965 1.00 67.25 103 GLU A CA 1
ATOM 802 C C . GLU A 1 103 ? 10.453 4.359 16.538 1.00 67.25 103 GLU A C 1
ATOM 804 O O . GLU A 1 103 ? 10.001 4.803 15.476 1.00 67.25 103 GLU A O 1
ATOM 809 N N . SER A 1 104 ? 11.155 5.121 17.376 1.00 69.12 104 SER A N 1
ATOM 810 C CA . SER A 1 104 ? 11.394 6.553 17.157 1.00 69.12 104 SER A CA 1
ATOM 811 C C . SER A 1 104 ? 11.988 6.823 15.770 1.00 69.12 104 SER A C 1
ATOM 813 O O . SER A 1 104 ? 11.614 7.789 15.103 1.00 69.12 104 SER A O 1
ATOM 815 N N . ALA A 1 105 ? 12.822 5.903 15.276 1.00 73.81 105 ALA A N 1
ATOM 816 C CA . ALA A 1 105 ? 13.397 5.931 13.937 1.00 73.81 105 ALA A CA 1
ATOM 817 C C . ALA A 1 105 ? 12.371 5.722 12.803 1.00 73.81 105 ALA A C 1
ATOM 819 O O . ALA A 1 105 ? 12.576 6.225 11.688 1.00 73.81 105 ALA A O 1
ATOM 820 N N . GLN A 1 106 ? 11.298 4.960 13.029 1.00 75.75 106 GLN A N 1
ATOM 821 C CA . GLN A 1 106 ? 10.212 4.780 12.063 1.00 75.75 106 GLN A CA 1
ATOM 822 C C . GLN A 1 106 ? 9.327 6.032 12.025 1.00 75.75 106 GLN A C 1
ATOM 824 O O . GLN A 1 106 ? 9.103 6.568 10.938 1.00 75.75 106 GLN A O 1
ATOM 829 N N . ILE A 1 107 ? 8.947 6.583 13.188 1.00 79.06 107 ILE A N 1
ATOM 830 C CA . ILE A 1 107 ? 8.218 7.8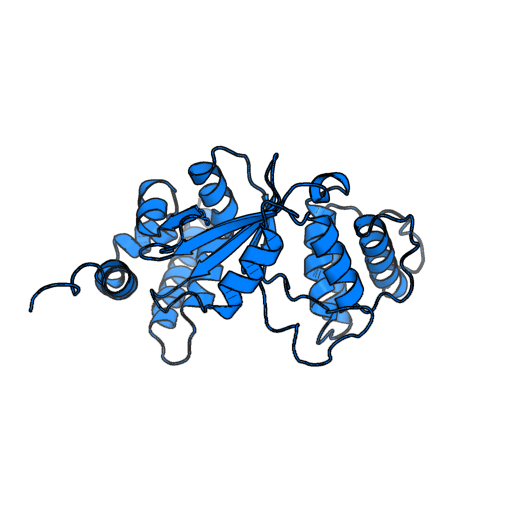64 13.270 1.00 79.06 107 ILE A CA 1
ATOM 831 C C . ILE A 1 107 ? 8.999 8.979 12.581 1.00 79.06 107 ILE A C 1
ATOM 833 O O . ILE A 1 107 ? 8.429 9.754 11.820 1.00 79.06 107 ILE A O 1
ATOM 837 N N . GLU A 1 108 ? 10.304 9.083 12.822 1.00 80.69 108 GLU A N 1
ATOM 838 C CA . GLU A 1 108 ? 11.116 10.131 12.201 1.00 80.69 108 GLU A CA 1
ATOM 839 C C . GLU A 1 108 ? 11.140 9.999 10.672 1.00 80.69 108 GLU A C 1
ATOM 841 O O . GLU A 1 108 ? 11.123 10.994 9.950 1.00 80.69 108 GLU A O 1
ATOM 846 N N . THR A 1 109 ? 11.135 8.765 10.159 1.00 82.69 109 THR A N 1
ATOM 847 C CA . THR A 1 109 ? 11.040 8.522 8.712 1.00 82.69 109 THR A CA 1
ATOM 848 C C . THR A 1 109 ? 9.705 9.016 8.189 1.00 82.69 109 THR A C 1
ATOM 850 O O . THR A 1 109 ? 9.664 9.762 7.218 1.00 82.69 109 THR A O 1
ATOM 853 N N . TYR A 1 110 ? 8.630 8.657 8.875 1.00 85.38 110 TYR A N 1
ATOM 854 C CA . TYR A 1 110 ? 7.280 9.082 8.564 1.00 85.38 110 TYR A CA 1
ATOM 855 C C . TYR A 1 110 ? 7.108 10.602 8.584 1.00 85.38 110 TYR A C 1
ATOM 857 O O . TYR A 1 110 ? 6.608 11.168 7.614 1.00 85.38 110 TYR A O 1
ATOM 865 N N . ARG A 1 111 ? 7.634 11.285 9.603 1.00 83.88 111 ARG A N 1
ATOM 866 C CA . ARG A 1 111 ? 7.628 12.751 9.695 1.00 83.88 111 ARG A CA 1
ATOM 867 C C . ARG A 1 111 ? 8.324 13.429 8.515 1.00 83.88 111 ARG A C 1
ATOM 869 O O . ARG A 1 111 ? 7.847 14.459 8.068 1.00 83.88 111 ARG A O 1
ATOM 876 N N . LYS A 1 112 ? 9.384 12.835 7.953 1.00 84.06 112 LYS A N 1
ATOM 877 C CA . LYS A 1 112 ? 10.044 13.351 6.733 1.00 84.06 112 LYS A CA 1
ATOM 878 C C . LYS A 1 112 ? 9.188 13.220 5.472 1.00 84.06 112 LYS A C 1
ATOM 880 O O . LYS A 1 112 ? 9.488 13.865 4.473 1.00 84.06 112 LYS A O 1
ATOM 885 N N . TRP A 1 113 ? 8.184 12.346 5.475 1.00 84.81 113 TRP A N 1
ATOM 886 C CA . TRP A 1 113 ? 7.237 12.205 4.368 1.00 84.81 113 TRP A CA 1
ATOM 887 C C . TRP A 1 113 ? 6.052 13.168 4.506 1.00 84.81 113 TRP A C 1
ATOM 889 O O . TRP A 1 113 ? 5.597 13.710 3.504 1.00 84.81 113 TRP A O 1
ATOM 899 N N . ILE A 1 114 ? 5.592 13.420 5.733 1.00 84.75 114 ILE A N 1
ATOM 900 C CA . ILE A 1 114 ? 4.428 14.280 6.017 1.00 84.75 114 ILE A CA 1
ATOM 901 C C . ILE A 1 114 ? 4.799 15.684 6.516 1.00 84.75 114 ILE A C 1
ATOM 903 O O . ILE A 1 114 ? 3.967 16.361 7.118 1.00 84.75 114 ILE A O 1
ATOM 907 N N . ASP A 1 115 ? 6.047 16.104 6.309 1.00 81.31 115 ASP A N 1
ATOM 908 C CA . ASP A 1 115 ? 6.552 17.407 6.741 1.00 81.31 115 ASP A CA 1
ATOM 909 C C . ASP A 1 115 ? 5.659 18.535 6.195 1.00 81.31 115 ASP A C 1
ATOM 911 O O . ASP A 1 115 ? 5.416 18.616 4.992 1.00 81.31 115 ASP A O 1
ATOM 915 N N . LYS A 1 116 ? 5.152 19.402 7.079 1.00 76.81 116 LYS A N 1
ATOM 916 C CA . LYS A 1 116 ? 4.252 20.502 6.701 1.00 76.81 116 LYS A CA 1
ATOM 917 C C . LYS A 1 116 ? 4.966 21.567 5.871 1.00 76.81 116 LYS A C 1
ATOM 919 O O . LYS A 1 116 ? 4.322 22.189 5.029 1.00 76.81 116 LYS A O 1
ATOM 924 N N . ASP A 1 117 ? 6.268 21.748 6.083 1.00 79.06 117 ASP A N 1
ATOM 925 C CA . ASP A 1 117 ? 7.059 22.773 5.400 1.00 79.06 117 ASP A CA 1
ATOM 926 C C . ASP A 1 117 ? 7.542 22.295 4.022 1.00 79.06 117 ASP A C 1
ATOM 928 O O . ASP A 1 117 ? 7.780 23.100 3.120 1.00 79.06 117 ASP A O 1
ATOM 932 N N . ASN A 1 118 ? 7.663 20.977 3.834 1.00 79.25 118 ASN A N 1
ATOM 933 C CA . ASN A 1 118 ? 8.084 20.365 2.576 1.00 79.25 118 ASN A CA 1
ATOM 934 C C . ASN A 1 118 ? 7.401 19.001 2.349 1.00 79.25 118 ASN A C 1
ATOM 936 O O . ASN A 1 118 ? 8.065 17.958 2.410 1.00 79.25 118 ASN A O 1
ATOM 940 N N . PRO A 1 119 ? 6.077 18.986 2.100 1.00 79.81 119 PRO A N 1
ATOM 941 C CA . PRO A 1 119 ? 5.317 17.749 2.032 1.00 79.81 119 PRO A CA 1
ATOM 942 C C . PRO A 1 119 ? 5.742 16.926 0.825 1.00 79.81 119 PRO A C 1
ATOM 944 O O . PRO A 1 119 ? 5.752 17.404 -0.315 1.00 79.81 119 PRO A O 1
ATOM 947 N N . LYS A 1 120 ? 6.062 15.656 1.074 1.00 84.75 120 LYS A N 1
ATOM 948 C CA . LYS A 1 120 ? 6.363 14.716 0.002 1.00 84.75 120 LYS A CA 1
ATOM 949 C C . LYS A 1 120 ? 5.093 14.317 -0.729 1.00 84.75 120 LYS A C 1
ATOM 951 O O . LYS A 1 120 ? 4.000 14.244 -0.159 1.00 84.75 120 LYS A O 1
ATOM 956 N N . LYS A 1 121 ? 5.265 14.033 -2.013 1.00 89.94 121 LYS A N 1
ATOM 957 C CA . LYS A 1 121 ? 4.196 13.573 -2.892 1.00 89.94 121 LYS A CA 1
ATOM 958 C C . LYS A 1 121 ? 4.350 12.092 -3.185 1.00 89.94 121 LYS A C 1
ATOM 960 O O . LYS A 1 121 ? 5.424 11.508 -3.029 1.00 89.94 121 LYS A O 1
ATOM 965 N N . GLY A 1 122 ? 3.284 11.489 -3.695 1.00 89.62 122 GLY A N 1
ATOM 966 C CA . GLY A 1 122 ? 3.351 10.144 -4.258 1.00 89.62 122 GLY A CA 1
ATOM 967 C C . GLY A 1 122 ? 4.458 9.979 -5.317 1.00 89.62 122 GLY A C 1
ATOM 968 O O . GLY A 1 122 ? 5.056 8.911 -5.428 1.00 89.62 122 GLY A O 1
ATOM 969 N N . THR A 1 123 ? 4.804 11.024 -6.066 1.00 91.44 123 THR A N 1
ATOM 970 C CA . THR A 1 123 ? 5.869 10.973 -7.075 1.00 91.44 123 THR A CA 1
ATOM 971 C C . THR A 1 123 ? 7.250 10.709 -6.481 1.00 91.44 123 THR A C 1
ATOM 973 O O . THR A 1 123 ? 8.024 9.962 -7.085 1.00 91.44 123 THR A O 1
ATOM 976 N N . ASP A 1 124 ? 7.550 11.208 -5.276 1.00 89.56 124 ASP A N 1
ATOM 977 C CA . ASP A 1 124 ? 8.786 10.871 -4.554 1.00 89.56 124 ASP A CA 1
ATOM 978 C C . ASP A 1 124 ? 8.882 9.353 -4.295 1.00 89.56 124 ASP A C 1
ATOM 980 O O . ASP A 1 124 ? 9.956 8.754 -4.415 1.00 89.56 124 ASP A O 1
ATOM 984 N N . LEU A 1 125 ? 7.747 8.707 -4.006 1.00 90.00 125 LEU A N 1
ATOM 985 C CA . LEU A 1 125 ? 7.664 7.261 -3.800 1.00 90.00 125 LEU A CA 1
ATOM 986 C C . LEU A 1 125 ? 7.896 6.478 -5.107 1.00 90.00 125 LEU A C 1
ATOM 988 O O . LEU A 1 125 ? 8.582 5.452 -5.109 1.00 90.00 125 LEU A O 1
ATOM 992 N N . LEU A 1 126 ? 7.406 6.983 -6.242 1.00 92.06 126 LEU A N 1
ATOM 993 C CA . LEU A 1 126 ? 7.698 6.386 -7.549 1.00 92.06 126 LEU A CA 1
ATOM 994 C C . LEU A 1 126 ? 9.180 6.520 -7.926 1.00 92.06 126 LEU A C 1
ATOM 996 O O . LEU A 1 126 ? 9.776 5.572 -8.442 1.00 92.06 126 LEU A O 1
ATOM 1000 N N . HIS A 1 127 ? 9.812 7.658 -7.623 1.00 89.25 127 HIS A N 1
ATOM 1001 C CA . HIS A 1 127 ? 11.257 7.817 -7.804 1.00 89.25 127 HIS A CA 1
ATOM 1002 C C . HIS A 1 127 ? 12.056 6.816 -6.966 1.00 89.25 127 HIS A C 1
ATOM 1004 O O . HIS A 1 127 ? 13.049 6.269 -7.453 1.00 89.25 127 HIS A O 1
ATOM 1010 N N . LEU A 1 128 ? 11.621 6.539 -5.734 1.00 86.75 128 LEU A N 1
ATOM 1011 C CA . LEU A 1 128 ? 12.242 5.519 -4.893 1.00 86.75 128 LEU A CA 1
ATOM 1012 C C . LEU A 1 128 ? 12.181 4.130 -5.548 1.00 86.75 128 LEU A C 1
ATOM 1014 O O . LEU A 1 128 ? 13.207 3.450 -5.604 1.00 86.75 128 LEU A O 1
ATOM 1018 N N . LEU A 1 129 ? 11.038 3.728 -6.117 1.00 88.44 129 LEU A N 1
ATOM 1019 C CA . LEU A 1 129 ? 10.937 2.459 -6.853 1.00 88.44 129 LEU A CA 1
ATOM 1020 C C . LEU A 1 129 ? 11.909 2.382 -8.028 1.00 88.44 129 LEU A C 1
ATOM 1022 O O . LEU A 1 129 ? 12.603 1.376 -8.188 1.00 88.44 129 LEU A O 1
ATOM 1026 N N . CYS A 1 130 ? 12.000 3.445 -8.828 1.00 88.81 130 CYS A N 1
ATOM 1027 C CA . CYS A 1 130 ? 12.930 3.494 -9.954 1.00 88.81 130 CYS A CA 1
ATOM 1028 C C . CYS A 1 130 ? 14.385 3.295 -9.503 1.00 88.81 130 CYS A C 1
ATOM 1030 O O . CYS A 1 130 ? 15.142 2.565 -10.149 1.00 88.81 130 CYS A O 1
ATOM 1032 N N . ARG A 1 131 ? 14.765 3.878 -8.356 1.00 85.25 131 ARG A N 1
ATOM 1033 C CA . ARG A 1 131 ? 16.093 3.686 -7.750 1.00 85.25 131 ARG A CA 1
ATOM 1034 C C . ARG A 1 131 ? 16.294 2.264 -7.231 1.00 85.25 131 ARG A C 1
ATOM 1036 O O . ARG A 1 131 ? 17.331 1.668 -7.511 1.00 85.25 131 ARG A O 1
ATOM 1043 N N . ILE A 1 132 ? 15.314 1.696 -6.522 1.00 83.56 132 ILE A N 1
ATOM 1044 C CA . ILE A 1 132 ? 15.364 0.313 -6.009 1.00 83.56 132 ILE A CA 1
ATOM 1045 C C . ILE A 1 132 ? 15.575 -0.685 -7.153 1.00 83.56 132 ILE A C 1
ATOM 1047 O O . ILE A 1 132 ? 16.371 -1.619 -7.031 1.00 83.56 132 ILE A O 1
ATOM 1051 N N . LEU A 1 133 ? 14.902 -0.455 -8.280 1.00 84.00 133 LEU A N 1
ATOM 1052 C CA . LEU A 1 133 ? 15.037 -1.246 -9.499 1.00 84.00 133 LEU A CA 1
ATOM 1053 C C . LEU A 1 133 ? 16.303 -0.951 -10.312 1.00 84.00 133 LEU A C 1
ATOM 1055 O O . LEU A 1 133 ? 16.543 -1.613 -11.324 1.00 84.00 133 LEU A O 1
ATOM 1059 N N . LYS A 1 134 ? 17.116 0.022 -9.885 1.00 85.38 134 LYS A N 1
ATOM 1060 C CA . LYS A 1 134 ? 18.327 0.474 -10.581 1.00 85.38 134 LYS A CA 1
ATOM 1061 C C . LYS A 1 134 ? 18.048 0.830 -12.049 1.00 85.38 134 LYS A C 1
ATOM 1063 O O . LYS A 1 134 ? 18.824 0.470 -12.939 1.00 85.38 134 LYS A O 1
ATOM 1068 N N . ILE A 1 135 ? 16.932 1.518 -12.314 1.00 85.69 135 ILE A N 1
ATOM 1069 C CA . ILE A 1 135 ? 16.596 1.998 -13.660 1.00 85.69 135 ILE A CA 1
ATOM 1070 C C . ILE A 1 135 ? 17.613 3.083 -14.035 1.00 85.69 135 ILE A C 1
ATOM 1072 O O . ILE A 1 135 ? 17.577 4.193 -13.516 1.00 85.69 135 ILE A O 1
ATOM 1076 N N . LYS A 1 136 ? 18.564 2.725 -14.908 1.00 75.12 136 LYS A N 1
ATOM 1077 C CA . LYS A 1 136 ? 19.742 3.550 -15.242 1.00 75.12 136 LYS A CA 1
ATOM 1078 C C . LYS A 1 136 ? 19.412 4.845 -15.985 1.00 75.12 136 LYS A C 1
ATOM 1080 O O . LYS A 1 136 ? 20.241 5.746 -16.009 1.00 75.12 136 LYS A O 1
ATOM 1085 N N . TYR A 1 137 ? 18.249 4.911 -16.623 1.00 67.12 137 TYR A N 1
ATOM 1086 C CA . TYR A 1 137 ? 17.841 6.044 -17.439 1.00 67.12 137 TYR A CA 1
ATOM 1087 C C . TYR A 1 137 ? 16.475 6.534 -16.970 1.00 67.12 137 TYR A C 1
ATOM 1089 O O . TYR A 1 137 ? 15.465 5.868 -17.181 1.00 67.12 137 TYR A O 1
ATOM 1097 N N . MET A 1 138 ? 16.465 7.687 -16.306 1.00 69.25 138 MET A N 1
ATOM 1098 C CA . MET A 1 138 ? 15.260 8.478 -16.080 1.00 69.25 138 MET A CA 1
ATOM 1099 C C . MET A 1 138 ? 15.483 9.801 -16.809 1.00 69.25 138 MET A C 1
ATOM 1101 O O . MET A 1 138 ? 16.319 10.585 -16.354 1.00 69.25 138 MET A O 1
ATOM 1105 N N . PRO A 1 139 ? 14.824 10.052 -17.952 1.00 72.19 139 PRO A N 1
ATOM 1106 C CA . PRO A 1 139 ? 14.876 11.370 -18.568 1.00 72.19 139 PRO A CA 1
ATOM 1107 C C . PRO A 1 139 ? 14.427 12.417 -17.551 1.00 72.19 139 PRO A C 1
ATOM 1109 O O . PRO A 1 139 ? 13.391 12.239 -16.917 1.00 72.19 139 PRO A O 1
ATOM 1112 N N . GLU A 1 140 ? 15.162 13.523 -17.418 1.00 68.50 140 GLU A N 1
ATOM 1113 C CA . GLU A 1 140 ? 14.862 14.575 -16.426 1.00 68.50 140 GLU A CA 1
ATOM 1114 C C . GLU A 1 140 ? 13.438 15.146 -16.544 1.00 68.50 140 GLU A C 1
ATOM 1116 O O . GLU A 1 140 ? 12.910 15.710 -15.592 1.00 68.50 140 GLU A O 1
ATOM 1121 N N . LYS A 1 141 ? 12.814 14.999 -17.718 1.00 78.56 141 LYS A N 1
ATOM 1122 C CA . LYS A 1 141 ? 11.473 15.510 -18.025 1.00 78.56 141 LYS A CA 1
ATOM 1123 C C . LYS A 1 141 ? 10.379 14.444 -17.990 1.00 78.56 141 LYS A C 1
ATOM 1125 O O . LYS A 1 141 ? 9.217 14.784 -18.192 1.00 78.56 141 LYS A O 1
ATOM 1130 N N . GLU A 1 142 ? 10.719 13.170 -17.805 1.00 86.88 142 GLU A N 1
ATOM 1131 C CA . GLU A 1 142 ? 9.730 12.096 -17.847 1.00 86.88 142 GLU A CA 1
ATOM 1132 C C . GLU A 1 142 ? 9.208 11.776 -16.447 1.00 86.88 142 GLU A C 1
ATOM 1134 O O . GLU A 1 142 ? 9.966 11.572 -15.499 1.00 86.88 142 GLU A O 1
ATOM 1139 N N . HIS A 1 143 ? 7.884 11.713 -16.324 1.00 91.56 143 HIS A N 1
ATOM 1140 C CA . HIS A 1 143 ? 7.237 11.371 -15.068 1.00 91.56 143 HIS A CA 1
ATOM 1141 C C . HIS A 1 143 ? 7.607 9.930 -14.651 1.00 91.56 143 HIS A C 1
ATOM 1143 O O . HIS A 1 143 ? 7.509 9.015 -15.479 1.00 91.56 143 HIS A O 1
ATOM 1149 N N . PRO A 1 144 ? 7.980 9.667 -13.380 1.00 92.25 144 PRO A N 1
ATOM 1150 C CA . PRO A 1 144 ? 8.468 8.354 -12.942 1.00 92.25 144 PRO A CA 1
ATOM 1151 C C . PRO A 1 144 ? 7.456 7.220 -13.165 1.00 92.25 144 PRO A C 1
ATOM 1153 O O . PRO A 1 144 ? 7.852 6.089 -13.430 1.00 92.25 144 PRO A O 1
ATOM 1156 N N . TYR A 1 145 ? 6.153 7.518 -13.137 1.00 93.75 145 TYR A N 1
ATOM 1157 C CA . TYR A 1 145 ? 5.102 6.564 -13.517 1.00 93.75 145 TYR A CA 1
ATOM 1158 C C . TYR A 1 145 ? 5.294 6.024 -14.944 1.00 93.75 145 TYR A C 1
ATOM 1160 O O . TYR A 1 145 ? 5.214 4.817 -15.169 1.00 93.75 145 TYR A O 1
ATOM 1168 N N . THR A 1 146 ? 5.567 6.903 -15.914 1.00 91.94 146 THR A N 1
ATOM 1169 C CA . THR A 1 146 ? 5.750 6.518 -17.322 1.00 91.94 146 THR A CA 1
ATOM 1170 C C . THR A 1 146 ? 7.012 5.681 -17.488 1.00 91.94 146 THR A C 1
ATOM 1172 O O . THR A 1 146 ? 6.980 4.650 -18.159 1.00 91.94 146 THR A O 1
ATOM 1175 N N . VAL A 1 147 ? 8.084 6.043 -16.776 1.00 91.81 147 VAL A N 1
ATOM 1176 C CA . VAL A 1 147 ? 9.324 5.258 -16.732 1.00 91.81 147 VAL A CA 1
ATOM 1177 C C . VAL A 1 147 ? 9.063 3.841 -16.206 1.00 91.81 147 VAL A C 1
ATOM 1179 O O . VAL A 1 147 ? 9.471 2.867 -16.839 1.00 91.81 147 VAL A O 1
ATOM 1182 N N . LEU A 1 148 ? 8.341 3.701 -15.086 1.00 91.69 148 LEU A N 1
ATOM 1183 C CA . LEU A 1 148 ? 7.973 2.396 -14.518 1.00 91.69 148 LEU A CA 1
ATOM 1184 C C . LEU A 1 148 ? 7.100 1.575 -15.475 1.00 91.69 148 LEU A C 1
ATOM 1186 O O . LEU A 1 148 ? 7.329 0.375 -15.634 1.00 91.69 148 LEU A O 1
ATOM 1190 N N . LYS A 1 149 ? 6.134 2.219 -16.143 1.00 90.94 149 LYS A N 1
ATOM 1191 C CA . LYS A 1 149 ? 5.270 1.582 -17.145 1.00 90.94 149 LYS A CA 1
ATOM 1192 C C . LYS A 1 149 ? 6.077 1.018 -18.308 1.00 90.94 149 LYS A C 1
ATOM 1194 O O . LYS A 1 149 ? 5.911 -0.154 -18.653 1.00 90.94 149 LYS A O 1
ATOM 1199 N N . SER A 1 150 ? 6.964 1.824 -18.884 1.00 88.50 150 SER A N 1
ATOM 1200 C CA . SER A 1 150 ? 7.845 1.414 -19.979 1.00 88.50 150 SER A CA 1
ATOM 1201 C C . SER A 1 150 ? 8.771 0.279 -19.547 1.00 88.50 150 SER A C 1
ATOM 1203 O O . SER A 1 150 ? 8.879 -0.729 -20.244 1.00 88.50 150 SER A O 1
ATOM 1205 N N . TYR A 1 151 ? 9.365 0.391 -18.356 1.00 88.12 151 TYR A N 1
ATOM 1206 C CA . TYR A 1 151 ? 10.259 -0.620 -17.802 1.00 88.12 151 TYR A CA 1
ATOM 1207 C C . TYR A 1 151 ? 9.563 -1.972 -17.588 1.00 88.12 151 TYR A C 1
ATOM 1209 O O . TYR A 1 151 ? 10.081 -3.007 -18.012 1.00 88.12 151 TYR A O 1
ATOM 1217 N N . LEU A 1 152 ? 8.374 -1.987 -16.973 1.00 87.50 152 LEU A N 1
ATOM 1218 C CA . LEU A 1 152 ? 7.621 -3.227 -16.768 1.00 87.50 152 LEU A CA 1
ATOM 1219 C C . LEU A 1 152 ? 7.178 -3.828 -18.109 1.00 87.50 152 LEU A C 1
ATOM 1221 O O . LEU A 1 152 ? 7.354 -5.025 -18.333 1.00 87.50 152 LEU A O 1
ATOM 1225 N N . SER A 1 153 ? 6.689 -2.996 -19.032 1.00 84.88 153 SER A N 1
ATOM 1226 C CA . SER A 1 153 ? 6.285 -3.436 -20.375 1.00 84.88 153 SER A CA 1
ATOM 1227 C C . SER A 1 153 ? 7.447 -4.088 -21.131 1.00 84.88 153 SER A C 1
ATOM 1229 O O . SER A 1 153 ? 7.289 -5.160 -21.715 1.00 84.88 153 SER A O 1
ATOM 1231 N N . GLU A 1 154 ? 8.646 -3.504 -21.075 1.00 84.44 154 GLU A N 1
ATOM 1232 C CA . GLU A 1 154 ? 9.855 -4.077 -21.674 1.00 84.44 154 GLU A CA 1
ATOM 1233 C C . GLU A 1 154 ? 10.184 -5.461 -21.084 1.00 84.44 154 GLU A C 1
ATOM 1235 O O . GLU A 1 154 ? 10.502 -6.399 -21.819 1.00 84.44 154 GLU A O 1
ATOM 1240 N N . LYS A 1 155 ? 10.079 -5.621 -19.759 1.00 83.50 155 LYS A N 1
ATOM 1241 C CA . LYS A 1 155 ? 10.366 -6.893 -19.074 1.00 83.50 155 LYS A CA 1
ATOM 1242 C C . LYS A 1 155 ? 9.374 -7.995 -19.430 1.00 83.50 155 LYS A C 1
ATOM 1244 O O . LYS A 1 155 ? 9.798 -9.131 -19.663 1.00 83.50 155 LYS A O 1
ATOM 1249 N N . LEU A 1 156 ? 8.087 -7.660 -19.502 1.00 80.69 156 LEU A N 1
ATOM 1250 C CA . LEU A 1 156 ? 7.032 -8.609 -19.856 1.00 80.69 156 LEU A CA 1
ATOM 1251 C C . LEU A 1 156 ? 7.112 -9.006 -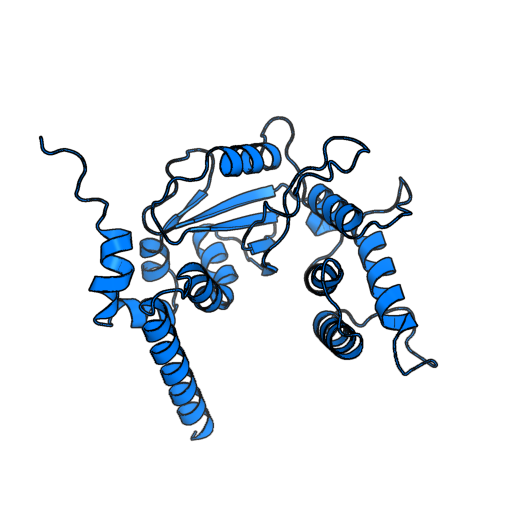21.339 1.00 80.69 156 LEU A C 1
ATOM 1253 O O . LEU A 1 156 ? 7.051 -10.191 -21.671 1.00 80.69 156 LEU A O 1
ATOM 1257 N N . THR A 1 157 ? 7.340 -8.044 -22.238 1.00 76.19 157 THR A N 1
ATOM 1258 C CA . THR A 1 157 ? 7.406 -8.294 -23.691 1.00 76.19 157 THR A CA 1
ATOM 1259 C C . THR A 1 157 ? 8.629 -9.116 -24.094 1.00 76.19 157 THR A C 1
ATOM 1261 O O . THR A 1 157 ? 8.478 -10.094 -24.831 1.00 76.19 157 THR A O 1
ATOM 1264 N N . LYS A 1 158 ? 9.823 -8.804 -23.563 1.00 67.19 158 LYS A N 1
ATOM 1265 C CA . LYS A 1 158 ? 11.076 -9.522 -23.879 1.00 67.19 158 LYS A CA 1
ATOM 1266 C C . LYS A 1 158 ? 11.057 -11.009 -23.507 1.00 67.19 158 LYS A C 1
ATOM 1268 O O . LYS A 1 158 ? 11.820 -11.779 -24.087 1.00 67.19 158 LYS A O 1
ATOM 1273 N N . ASN A 1 159 ? 10.188 -11.417 -22.581 1.00 61.16 159 ASN A N 1
ATOM 1274 C CA . ASN A 1 159 ? 10.147 -12.774 -22.026 1.00 61.16 159 ASN A CA 1
ATOM 1275 C C . ASN A 1 159 ? 8.851 -13.547 -22.324 1.00 61.16 159 ASN A C 1
ATOM 1277 O O . ASN A 1 159 ? 8.707 -14.719 -21.931 1.00 61.16 159 ASN A O 1
ATOM 1281 N N . SER A 1 160 ? 7.917 -12.914 -23.036 1.00 54.16 160 SER A N 1
ATOM 1282 C CA . SER A 1 160 ? 6.703 -13.558 -23.521 1.00 54.16 160 SER A CA 1
ATOM 1283 C C . SER A 1 160 ? 7.033 -14.599 -24.603 1.00 54.16 160 SER A C 1
ATOM 1285 O O . SER A 1 160 ? 7.887 -14.403 -25.467 1.00 54.16 160 SER A O 1
ATOM 1287 N N . ILE A 1 161 ? 6.344 -15.744 -24.556 1.00 49.66 161 ILE A N 1
ATOM 1288 C CA . ILE A 1 161 ? 6.436 -16.823 -25.564 1.00 49.66 161 ILE A CA 1
ATOM 1289 C C . ILE A 1 161 ? 5.829 -16.359 -26.907 1.00 49.66 161 ILE A C 1
ATOM 1291 O O . ILE A 1 161 ? 5.979 -17.010 -27.937 1.00 49.66 161 ILE A O 1
ATOM 1295 N N . HIS A 1 162 ? 5.160 -15.205 -26.931 1.00 43.25 162 HIS A N 1
ATOM 1296 C CA . HIS A 1 162 ? 4.475 -14.662 -28.096 1.00 43.25 162 HIS A CA 1
ATOM 1297 C C . HIS A 1 162 ? 5.299 -13.537 -28.723 1.00 43.25 162 HIS A C 1
ATOM 1299 O O . HIS A 1 162 ? 4.968 -12.361 -28.649 1.00 43.25 162 HIS A O 1
ATOM 1305 N N . ARG A 1 163 ? 6.372 -13.925 -29.428 1.00 44.75 163 ARG A N 1
ATOM 1306 C CA . ARG A 1 163 ? 7.188 -13.031 -30.277 1.00 44.75 163 ARG A CA 1
ATOM 1307 C C . ARG A 1 163 ? 6.430 -12.390 -31.455 1.00 44.75 163 ARG A C 1
ATOM 1309 O O . ARG A 1 163 ? 7.052 -11.729 -32.281 1.00 44.75 163 ARG A O 1
ATOM 1316 N N . LYS A 1 164 ? 5.115 -12.564 -31.570 1.00 41.06 164 LYS A N 1
ATOM 1317 C CA . LYS A 1 164 ? 4.290 -11.939 -32.604 1.00 41.06 164 LYS A CA 1
ATOM 1318 C C . LYS A 1 164 ? 2.956 -11.530 -31.987 1.00 41.06 164 LYS A C 1
ATOM 1320 O O . LYS A 1 164 ? 2.203 -12.391 -31.557 1.00 41.06 164 LYS A O 1
ATOM 1325 N N . ALA A 1 165 ? 2.704 -10.223 -31.999 1.00 41.75 165 ALA A N 1
ATOM 1326 C CA . ALA A 1 165 ? 1.462 -9.554 -31.616 1.00 41.75 165 ALA A CA 1
ATOM 1327 C C . ALA A 1 165 ? 1.136 -9.500 -30.111 1.00 41.75 165 ALA A C 1
ATOM 1329 O O . ALA A 1 165 ? 0.154 -10.076 -29.665 1.00 41.75 165 ALA A O 1
ATOM 1330 N N . VAL A 1 166 ? 1.881 -8.693 -29.351 1.00 42.56 166 VAL A N 1
ATOM 1331 C CA . VAL A 1 166 ? 1.256 -7.866 -28.304 1.00 42.56 166 VAL A CA 1
ATOM 1332 C C . VAL A 1 166 ? 1.791 -6.454 -28.492 1.00 42.56 166 VAL A C 1
ATOM 1334 O O . VAL A 1 166 ? 2.914 -6.117 -28.123 1.00 42.56 166 VAL A O 1
ATOM 1337 N N . CYS A 1 167 ? 1.001 -5.689 -29.236 1.00 39.38 167 CYS A N 1
ATOM 1338 C CA . CYS A 1 167 ? 1.150 -4.261 -29.442 1.00 39.38 167 CYS A CA 1
ATOM 1339 C C . CYS A 1 167 ? 1.193 -3.587 -28.063 1.00 39.38 167 CYS A C 1
ATOM 1341 O O . CYS A 1 167 ? 0.382 -3.953 -27.225 1.00 39.38 167 CYS A O 1
ATOM 1343 N N . THR A 1 168 ? 2.173 -2.702 -27.861 1.00 45.94 168 THR A N 1
ATOM 1344 C CA . THR A 1 168 ? 2.343 -1.528 -26.962 1.00 45.94 168 THR A CA 1
ATOM 1345 C C . THR A 1 168 ? 1.394 -1.194 -25.792 1.00 45.94 168 THR A C 1
ATOM 1347 O O . THR A 1 168 ? 1.713 -0.301 -25.011 1.00 45.94 168 THR A O 1
ATOM 1350 N N . GLU A 1 169 ? 0.286 -1.887 -25.596 1.00 50.41 169 GLU A N 1
ATOM 1351 C CA . GLU A 1 169 ? -0.610 -1.781 -24.458 1.00 50.41 169 GLU A CA 1
ATOM 1352 C C . GLU A 1 169 ? -0.590 -3.112 -23.716 1.00 50.41 169 GLU A C 1
ATOM 1354 O O . GLU A 1 169 ? -1.264 -4.071 -24.089 1.00 50.41 169 GLU A O 1
ATOM 1359 N N . VAL A 1 170 ? 0.177 -3.187 -22.627 1.00 53.47 170 VAL A N 1
ATOM 1360 C CA . VAL A 1 170 ? -0.196 -4.154 -21.599 1.00 53.47 170 VAL A CA 1
ATOM 1361 C C . VAL A 1 170 ? -1.606 -3.768 -21.165 1.00 53.47 170 VAL A C 1
ATOM 1363 O O . VAL A 1 170 ? -1.814 -2.648 -20.689 1.00 53.47 170 VAL A O 1
ATOM 1366 N N . VAL A 1 171 ? -2.576 -4.650 -21.410 1.00 56.97 171 VAL A N 1
ATOM 1367 C CA . VAL A 1 171 ? -3.967 -4.426 -21.017 1.00 56.97 171 VAL A CA 1
ATOM 1368 C C . VAL A 1 171 ? -3.960 -4.245 -19.506 1.00 56.97 171 VAL A C 1
ATOM 1370 O O . VAL A 1 171 ? -3.622 -5.169 -18.766 1.00 56.97 171 VAL A O 1
ATOM 1373 N N . ARG A 1 172 ? -4.268 -3.021 -19.065 1.00 63.25 172 ARG A N 1
ATOM 1374 C CA . ARG A 1 172 ? -4.193 -2.578 -17.665 1.00 63.25 172 ARG A CA 1
ATOM 1375 C C . ARG A 1 172 ? -4.835 -3.585 -16.705 1.00 63.25 172 ARG A C 1
ATOM 1377 O O . ARG A 1 172 ? -4.311 -3.806 -15.620 1.00 63.25 172 ARG A O 1
ATOM 1384 N N . ASP A 1 173 ? -5.896 -4.244 -17.158 1.00 66.38 173 ASP A N 1
ATOM 1385 C CA . ASP A 1 173 ? -6.726 -5.168 -16.385 1.00 66.38 173 ASP A CA 1
ATOM 1386 C C . ASP A 1 173 ? -6.039 -6.496 -16.025 1.00 66.38 173 ASP A C 1
ATOM 1388 O O . ASP A 1 173 ? -6.478 -7.173 -15.100 1.00 66.38 173 ASP A O 1
ATOM 1392 N N . ARG A 1 174 ? -4.960 -6.875 -16.726 1.00 75.50 174 ARG A N 1
ATOM 1393 C CA . ARG A 1 174 ? -4.234 -8.144 -16.504 1.00 75.50 174 ARG A CA 1
ATOM 1394 C C . ARG A 1 174 ? -2.787 -7.975 -16.069 1.00 75.50 174 ARG A C 1
ATOM 1396 O O . ARG A 1 174 ? -2.059 -8.955 -15.936 1.00 75.50 174 ARG A O 1
ATOM 1403 N N . LEU A 1 175 ? -2.358 -6.747 -15.802 1.00 81.00 175 LEU A N 1
ATOM 1404 C CA . LEU A 1 175 ? -0.955 -6.444 -15.548 1.00 81.00 175 LEU A CA 1
ATOM 1405 C C . LEU A 1 175 ? -0.387 -7.210 -14.338 1.00 81.00 175 LEU A C 1
ATOM 1407 O O . LEU A 1 175 ? 0.748 -7.693 -14.390 1.00 81.00 175 LEU A O 1
ATOM 1411 N N . VAL A 1 176 ? -1.171 -7.360 -13.265 1.00 83.62 176 VAL A N 1
ATOM 1412 C CA . VAL A 1 176 ? -0.783 -8.154 -12.086 1.00 83.62 176 VAL A CA 1
ATOM 1413 C C . VAL A 1 176 ? -0.681 -9.649 -12.409 1.00 83.62 176 VAL A C 1
ATOM 1415 O O . VAL A 1 176 ? 0.300 -10.290 -12.025 1.00 83.62 176 VAL A O 1
ATOM 1418 N N . GLU A 1 177 ? -1.643 -10.199 -13.152 1.00 83.56 177 GLU A N 1
ATOM 1419 C CA . GLU A 1 177 ? -1.660 -11.611 -13.562 1.00 83.56 177 GLU A CA 1
ATOM 1420 C C . GLU A 1 177 ? -0.463 -11.948 -14.462 1.00 83.56 177 GLU A C 1
ATOM 1422 O O . GLU A 1 177 ? 0.269 -12.909 -14.205 1.00 83.56 177 GLU A O 1
ATOM 1427 N N . ASP A 1 178 ? -0.213 -11.112 -15.470 1.00 80.31 178 ASP A N 1
ATOM 1428 C CA . ASP A 1 178 ? 0.902 -11.261 -16.406 1.00 80.31 178 ASP A CA 1
ATOM 1429 C C . ASP A 1 178 ? 2.250 -11.176 -15.679 1.00 80.31 178 ASP A C 1
ATOM 1431 O O . ASP A 1 178 ? 3.173 -11.955 -15.946 1.00 80.31 178 ASP A O 1
ATOM 1435 N N . THR A 1 179 ? 2.356 -10.274 -14.700 1.00 82.25 179 THR A N 1
ATOM 1436 C CA . THR A 1 179 ? 3.555 -10.134 -13.867 1.00 82.25 179 THR A CA 1
ATOM 1437 C C . THR A 1 179 ? 3.792 -11.369 -13.000 1.00 82.25 179 THR A C 1
ATOM 1439 O O . THR A 1 179 ? 4.926 -11.850 -12.929 1.00 82.25 179 THR A O 1
ATOM 1442 N N . HIS A 1 180 ? 2.748 -11.939 -12.393 1.00 81.94 180 HIS A N 1
ATOM 1443 C CA . HIS A 1 180 ? 2.858 -13.194 -11.646 1.00 81.94 180 HIS A CA 1
ATOM 1444 C C . HIS A 1 180 ? 3.308 -14.356 -12.533 1.00 81.94 180 HIS A C 1
ATOM 1446 O O . HIS A 1 180 ? 4.217 -15.106 -12.164 1.00 81.94 180 HIS A O 1
ATOM 1452 N N . ALA A 1 181 ? 2.710 -14.498 -13.719 1.00 80.56 181 ALA A N 1
ATOM 1453 C CA . ALA A 1 181 ? 3.087 -15.536 -14.672 1.00 80.56 181 ALA A CA 1
ATOM 1454 C C . ALA A 1 181 ? 4.564 -15.405 -15.082 1.00 80.56 181 ALA A C 1
ATOM 1456 O O . ALA A 1 181 ? 5.307 -16.393 -15.098 1.00 80.56 181 ALA A O 1
ATOM 1457 N N . TYR A 1 182 ? 5.010 -14.174 -15.343 1.00 80.44 182 TYR A N 1
ATOM 1458 C CA . TYR A 1 182 ? 6.402 -13.863 -15.645 1.00 80.44 182 TYR A CA 1
ATOM 1459 C C . TYR A 1 182 ? 7.350 -14.220 -14.487 1.00 80.44 182 TYR A C 1
ATOM 1461 O O . TYR A 1 182 ? 8.347 -14.912 -14.711 1.00 80.44 182 TYR A O 1
ATOM 1469 N N . GLN A 1 183 ? 7.036 -13.812 -13.255 1.00 81.25 183 GLN A N 1
ATOM 1470 C CA . GLN A 1 183 ? 7.861 -14.102 -12.077 1.00 81.25 183 GLN A CA 1
ATOM 1471 C C . GLN A 1 183 ? 7.987 -15.604 -11.811 1.00 81.25 183 GLN A C 1
ATOM 1473 O O . GLN A 1 183 ? 9.092 -16.093 -11.569 1.00 81.25 183 GLN A O 1
ATOM 1478 N N . LYS A 1 184 ? 6.878 -16.347 -11.927 1.00 80.00 184 LYS A N 1
ATOM 1479 C CA . LYS A 1 184 ? 6.859 -17.805 -11.756 1.00 80.00 184 LYS A CA 1
ATOM 1480 C C . LYS A 1 184 ? 7.726 -18.513 -12.797 1.00 80.00 184 LYS A C 1
ATOM 1482 O O . LYS A 1 184 ? 8.467 -19.426 -12.454 1.00 80.00 184 LYS A O 1
ATOM 1487 N N . LYS A 1 185 ? 7.655 -18.086 -14.062 1.00 79.00 185 LYS A N 1
ATOM 1488 C CA . LYS A 1 185 ? 8.420 -18.689 -15.165 1.00 79.00 185 LYS A CA 1
ATOM 1489 C C . LYS A 1 185 ? 9.929 -18.476 -15.025 1.00 79.00 185 LYS A C 1
ATOM 1491 O O . LYS A 1 185 ? 10.699 -19.354 -15.398 1.00 79.00 185 LYS A O 1
ATOM 1496 N N . ASN A 1 186 ? 10.345 -17.314 -14.529 1.00 76.31 186 ASN A N 1
ATOM 1497 C CA . ASN A 1 186 ? 11.753 -16.911 -14.512 1.00 76.31 186 ASN A CA 1
ATOM 1498 C C . ASN A 1 186 ? 12.438 -17.134 -13.150 1.00 76.31 186 ASN A C 1
ATOM 1500 O O . ASN A 1 186 ? 13.557 -16.668 -12.971 1.00 76.31 186 ASN A O 1
ATOM 1504 N N . TYR A 1 187 ? 11.792 -17.841 -12.207 1.00 69.00 187 TYR A N 1
ATOM 1505 C CA . TYR A 1 187 ? 12.313 -18.112 -10.853 1.00 69.00 187 TYR A CA 1
ATOM 1506 C C . TYR A 1 187 ? 12.864 -16.861 -10.171 1.00 69.00 187 TYR A C 1
ATOM 1508 O O . TYR A 1 187 ? 13.952 -16.829 -9.599 1.00 69.00 187 TYR A O 1
ATOM 1516 N N . ILE A 1 188 ? 12.089 -15.794 -10.286 1.00 67.50 188 ILE A N 1
ATOM 1517 C CA . ILE A 1 188 ? 12.528 -14.465 -9.920 1.00 67.50 188 ILE A CA 1
ATOM 1518 C C . ILE A 1 188 ? 12.712 -14.345 -8.400 1.00 67.50 188 ILE A C 1
ATOM 1520 O O . ILE A 1 188 ? 11.807 -14.639 -7.615 1.00 67.50 188 ILE A O 1
ATOM 1524 N N . HIS A 1 189 ? 13.889 -13.875 -7.976 1.00 60.44 189 HIS A N 1
ATOM 1525 C CA . HIS A 1 189 ? 14.261 -13.669 -6.574 1.00 60.44 189 HIS A CA 1
ATOM 1526 C C . HIS A 1 189 ? 14.805 -12.244 -6.350 1.00 60.44 189 HIS A C 1
ATOM 1528 O O . HIS A 1 189 ? 15.360 -11.616 -7.247 1.00 60.44 189 HIS A O 1
ATOM 1534 N N . GLY A 1 190 ? 14.657 -11.704 -5.135 1.00 68.00 190 GLY A N 1
ATOM 1535 C CA . GLY A 1 190 ? 15.223 -10.396 -4.770 1.00 68.00 190 GLY A CA 1
ATOM 1536 C C . GLY A 1 190 ? 14.395 -9.179 -5.217 1.00 68.00 190 GLY A C 1
ATOM 1537 O O . GLY A 1 190 ? 13.208 -9.088 -4.913 1.00 68.00 190 GLY A O 1
ATOM 1538 N N . THR A 1 191 ? 15.028 -8.199 -5.874 1.00 64.94 191 THR A N 1
ATOM 1539 C CA . THR A 1 191 ? 14.443 -6.875 -6.205 1.00 64.94 191 THR A CA 1
ATOM 1540 C C . THR A 1 191 ? 13.314 -6.924 -7.224 1.00 64.94 191 THR A C 1
ATOM 1542 O O . THR A 1 191 ? 12.514 -6.005 -7.324 1.00 64.94 191 THR A O 1
ATOM 1545 N N . GLU A 1 192 ? 13.203 -8.001 -7.979 1.00 69.81 192 GLU A N 1
ATOM 1546 C CA . GLU A 1 192 ? 12.136 -8.158 -8.961 1.00 69.81 192 GLU A CA 1
ATOM 1547 C C . GLU A 1 192 ? 10.779 -8.509 -8.305 1.00 69.81 192 GLU A C 1
ATOM 1549 O O . GLU A 1 192 ? 9.753 -8.521 -8.983 1.00 69.81 192 GLU A O 1
ATOM 1554 N N . LYS A 1 193 ? 10.729 -8.692 -6.971 1.00 76.38 193 LYS A N 1
ATOM 1555 C CA . LYS A 1 193 ? 9.474 -8.673 -6.191 1.00 76.38 193 LYS A CA 1
ATOM 1556 C C . LYS A 1 193 ? 8.707 -7.354 -6.361 1.00 76.38 193 LYS A C 1
ATOM 1558 O O . LYS A 1 193 ? 7.481 -7.369 -6.370 1.00 76.38 193 LYS A O 1
ATOM 1563 N N . TYR A 1 194 ? 9.413 -6.244 -6.600 1.00 85.94 194 TYR A N 1
ATOM 1564 C CA . TYR A 1 194 ? 8.794 -4.943 -6.870 1.00 85.94 194 TYR A CA 1
ATOM 1565 C C . TYR A 1 194 ? 8.070 -4.877 -8.223 1.00 85.94 194 TYR A C 1
ATOM 1567 O O . TYR A 1 194 ? 7.330 -3.926 -8.452 1.00 85.94 194 TYR A O 1
ATOM 1575 N N . PHE A 1 195 ? 8.211 -5.867 -9.118 1.00 87.62 195 PHE A N 1
ATOM 1576 C CA . PHE A 1 195 ? 7.398 -5.897 -10.343 1.00 87.62 195 PHE A CA 1
ATOM 1577 C C . PHE A 1 195 ? 5.919 -6.049 -10.017 1.00 87.62 195 PHE A C 1
ATOM 1579 O O . PHE A 1 195 ? 5.101 -5.384 -10.642 1.00 87.62 195 PHE A O 1
ATOM 1586 N N . HIS A 1 196 ? 5.586 -6.849 -9.000 1.00 88.06 196 HIS A N 1
ATOM 1587 C CA . HIS A 1 196 ? 4.212 -6.963 -8.526 1.00 88.06 196 HIS A CA 1
ATOM 1588 C C . HIS A 1 196 ? 3.701 -5.614 -8.001 1.00 88.06 196 HIS A C 1
ATOM 1590 O O . HIS A 1 196 ? 2.657 -5.144 -8.434 1.00 88.06 196 HIS A O 1
ATOM 1596 N N . THR A 1 197 ? 4.483 -4.936 -7.157 1.00 91.00 197 THR A N 1
ATOM 1597 C CA . THR A 1 197 ? 4.176 -3.583 -6.662 1.00 91.00 197 THR A CA 1
ATOM 1598 C C . THR A 1 197 ? 3.893 -2.606 -7.806 1.00 91.00 197 THR A C 1
ATOM 1600 O O . THR A 1 197 ? 2.903 -1.881 -7.776 1.00 91.00 197 THR A O 1
ATOM 1603 N N . ILE A 1 198 ? 4.732 -2.604 -8.844 1.00 92.00 198 ILE A N 1
ATOM 1604 C CA . ILE A 1 198 ? 4.568 -1.721 -10.008 1.00 92.00 198 ILE A CA 1
ATOM 1605 C C . ILE A 1 198 ? 3.326 -2.096 -10.805 1.00 92.00 198 ILE A C 1
ATOM 1607 O O . ILE A 1 198 ? 2.583 -1.208 -11.211 1.00 92.00 198 ILE A O 1
ATOM 1611 N N . ALA A 1 199 ? 3.078 -3.389 -11.003 1.00 91.19 199 ALA A N 1
ATOM 1612 C CA . ALA A 1 199 ? 1.875 -3.863 -11.663 1.00 91.19 199 ALA A CA 1
ATOM 1613 C C . ALA A 1 199 ? 0.617 -3.368 -10.937 1.00 91.19 199 ALA A C 1
ATOM 1615 O O . ALA A 1 199 ? -0.262 -2.793 -11.574 1.00 91.19 199 ALA A O 1
ATOM 1616 N N . CYS A 1 200 ? 0.568 -3.489 -9.607 1.00 92.12 200 CYS A N 1
ATOM 1617 C CA . CYS A 1 200 ? -0.558 -3.005 -8.814 1.00 92.12 200 CYS A CA 1
ATOM 1618 C C . CYS A 1 200 ? -0.716 -1.477 -8.894 1.00 92.12 200 CYS A C 1
ATOM 1620 O O . CYS A 1 200 ? -1.834 -0.990 -9.065 1.00 92.12 200 CYS A O 1
ATOM 1622 N N . ILE A 1 201 ? 0.385 -0.715 -8.854 1.00 94.12 201 ILE A N 1
ATOM 1623 C CA . ILE A 1 201 ? 0.372 0.746 -9.048 1.00 94.12 201 ILE A CA 1
ATOM 1624 C C . ILE A 1 201 ? -0.235 1.111 -10.405 1.00 94.12 201 ILE A C 1
ATOM 1626 O O . ILE A 1 201 ? -1.207 1.863 -10.470 1.00 94.12 201 ILE A O 1
ATOM 1630 N N . LEU A 1 202 ? 0.318 0.569 -11.488 1.00 92.81 202 LEU A N 1
ATOM 1631 C CA . LEU A 1 202 ? -0.072 0.914 -12.854 1.00 92.81 202 LEU A CA 1
ATOM 1632 C C . LEU A 1 202 ? -1.501 0.453 -13.183 1.00 92.81 202 LEU A C 1
ATOM 1634 O O . LEU A 1 202 ? -2.209 1.116 -13.938 1.00 92.81 202 LEU A O 1
ATOM 1638 N N . GLN A 1 203 ? -1.942 -0.660 -12.596 1.00 91.38 203 GLN A N 1
ATOM 1639 C CA . GLN A 1 203 ? -3.303 -1.161 -12.753 1.00 91.38 203 GLN A CA 1
ATOM 1640 C C . GLN A 1 203 ? -4.326 -0.250 -12.060 1.00 91.38 203 GLN A C 1
ATOM 1642 O O . GLN A 1 203 ? -5.369 0.048 -12.640 1.00 91.38 203 GLN A O 1
ATOM 1647 N N . ASN A 1 204 ? -4.020 0.261 -10.865 1.00 91.88 204 ASN A N 1
ATOM 1648 C CA . ASN A 1 204 ? -5.006 0.941 -10.017 1.00 91.88 204 ASN A CA 1
ATOM 1649 C C . ASN A 1 204 ? -4.926 2.476 -10.023 1.00 91.88 204 ASN A C 1
ATOM 1651 O O . ASN A 1 204 ? -5.794 3.120 -9.446 1.00 91.88 204 ASN A O 1
ATOM 1655 N N . THR A 1 205 ? -3.921 3.083 -10.661 1.00 94.44 205 THR A N 1
ATOM 1656 C CA . THR A 1 205 ? -3.703 4.546 -10.600 1.00 94.44 205 THR A CA 1
ATOM 1657 C C . THR A 1 205 ? -3.294 5.136 -11.941 1.00 94.44 205 THR A C 1
ATOM 1659 O O . THR A 1 205 ? -2.869 4.407 -12.834 1.00 94.44 205 THR A O 1
ATOM 1662 N N . ASN A 1 206 ? -3.398 6.452 -12.082 1.00 94.12 206 ASN A N 1
ATOM 1663 C CA . ASN A 1 206 ? -2.855 7.233 -13.190 1.00 94.12 206 ASN A CA 1
ATOM 1664 C C . ASN A 1 206 ? -1.676 8.108 -12.714 1.00 94.12 206 ASN A C 1
ATOM 1666 O O . ASN A 1 206 ? -1.493 8.265 -11.506 1.00 94.12 206 ASN A O 1
ATOM 1670 N N . PRO A 1 207 ? -0.870 8.701 -13.619 1.00 93.31 207 PRO A N 1
ATOM 1671 C CA . PRO A 1 207 ? 0.243 9.571 -13.233 1.00 93.31 207 PRO A CA 1
ATOM 1672 C C . PRO A 1 207 ? -0.156 10.693 -12.262 1.00 93.31 207 PRO A C 1
ATOM 1674 O O . PRO A 1 207 ? 0.506 10.880 -11.246 1.00 93.31 207 PRO A O 1
ATOM 1677 N N . GLU A 1 208 ? -1.268 11.380 -12.531 1.00 94.75 208 GLU A N 1
ATOM 1678 C CA . GLU A 1 208 ? -1.767 12.508 -11.742 1.00 94.75 208 GLU A CA 1
ATOM 1679 C C . GLU A 1 208 ? -2.151 12.138 -10.303 1.00 94.75 208 GLU A C 1
ATOM 1681 O O . GLU A 1 208 ? -2.100 12.987 -9.414 1.00 94.75 208 GLU A O 1
ATOM 1686 N N . ASP A 1 209 ? -2.475 10.867 -10.037 1.00 94.88 209 ASP A N 1
ATOM 1687 C CA . ASP A 1 209 ? -2.789 10.409 -8.683 1.00 94.88 209 ASP A CA 1
ATOM 1688 C C . ASP A 1 209 ? -1.586 10.516 -7.740 1.00 94.88 209 ASP A C 1
ATOM 1690 O O . ASP A 1 209 ? -1.756 10.666 -6.530 1.00 94.88 209 ASP A O 1
ATOM 1694 N N . TRP A 1 210 ? -0.371 10.467 -8.285 1.00 95.38 210 TRP A N 1
ATOM 1695 C CA . TRP A 1 210 ? 0.866 10.504 -7.511 1.00 95.38 210 TRP A CA 1
ATOM 1696 C C . TRP A 1 210 ? 1.340 11.927 -7.209 1.00 95.38 210 TRP A C 1
ATOM 1698 O O . TRP A 1 210 ? 2.278 12.103 -6.440 1.00 95.38 210 TRP A O 1
ATOM 1708 N N . GLU A 1 211 ? 0.664 12.956 -7.721 1.00 94.44 211 GLU A N 1
ATOM 1709 C CA . GLU A 1 211 ? 0.936 14.352 -7.352 1.00 94.44 211 GLU A CA 1
ATOM 1710 C C . GLU A 1 211 ? 0.335 14.749 -5.996 1.00 94.44 211 GLU A C 1
ATOM 1712 O O . GLU A 1 211 ? 0.617 15.834 -5.477 1.00 94.44 211 GLU A O 1
ATOM 1717 N N . LYS A 1 212 ? -0.490 13.872 -5.415 1.00 94.19 212 LYS A N 1
ATOM 1718 C CA . LYS A 1 212 ? -1.153 14.076 -4.127 1.00 94.19 212 LYS A CA 1
ATOM 1719 C C . LYS A 1 212 ? -0.155 14.018 -2.971 1.00 94.19 212 LYS A C 1
ATOM 1721 O O . LYS A 1 212 ? 0.834 13.279 -3.013 1.00 94.19 212 LYS A O 1
ATOM 1726 N N . ALA A 1 213 ? -0.457 14.781 -1.923 1.00 92.69 213 ALA A N 1
ATOM 1727 C CA . ALA A 1 213 ? 0.304 14.769 -0.682 1.00 92.69 213 ALA A CA 1
ATOM 1728 C C . ALA A 1 213 ? 0.185 13.410 0.019 1.00 92.69 213 ALA A C 1
ATOM 1730 O O . ALA A 1 213 ? -0.851 12.737 -0.057 1.00 92.69 213 ALA A O 1
ATOM 1731 N N . ILE A 1 214 ? 1.252 13.025 0.714 1.00 92.50 214 ILE A N 1
ATOM 1732 C CA . ILE A 1 214 ? 1.259 11.824 1.542 1.00 92.50 214 ILE A CA 1
ATOM 1733 C C . ILE A 1 214 ? 0.706 12.149 2.933 1.00 92.50 214 ILE A C 1
ATOM 1735 O O . ILE A 1 214 ? 1.030 13.178 3.521 1.00 92.50 214 ILE A O 1
ATOM 1739 N N . LYS A 1 215 ? -0.122 11.251 3.470 1.00 92.31 215 LYS A N 1
ATOM 1740 C CA . LYS A 1 215 ? -0.541 11.226 4.878 1.00 92.31 215 LYS A CA 1
ATOM 1741 C C . LYS A 1 215 ? -0.326 9.837 5.452 1.00 92.31 215 LYS A C 1
ATOM 1743 O O . LYS A 1 215 ? -0.172 8.873 4.705 1.00 92.31 215 LYS A O 1
ATOM 1748 N N . ILE A 1 216 ? -0.329 9.738 6.776 1.00 91.12 216 ILE A N 1
ATOM 1749 C CA . ILE A 1 216 ? -0.090 8.478 7.472 1.00 91.12 216 ILE A CA 1
ATOM 1750 C C . ILE A 1 216 ? -1.253 8.175 8.406 1.00 91.12 216 ILE A C 1
ATOM 1752 O O . ILE A 1 216 ? -1.723 9.056 9.128 1.00 91.12 216 ILE A O 1
ATOM 1756 N N . ILE A 1 217 ? -1.692 6.923 8.365 1.00 91.69 217 ILE A N 1
ATOM 1757 C CA . ILE A 1 217 ? -2.709 6.350 9.232 1.00 91.69 217 ILE A CA 1
ATOM 1758 C C . ILE A 1 217 ? -2.103 5.149 9.946 1.00 91.69 217 ILE A C 1
ATOM 1760 O O . ILE A 1 217 ? -1.439 4.320 9.326 1.00 91.69 217 ILE A O 1
ATOM 1764 N N . TYR A 1 218 ? -2.353 5.049 11.242 1.00 89.69 218 TYR A N 1
ATOM 1765 C CA . TYR A 1 218 ? -2.030 3.866 12.022 1.00 89.69 218 TYR A CA 1
ATOM 1766 C C . TYR A 1 218 ? -3.288 3.062 12.273 1.00 89.69 218 TYR A C 1
ATOM 1768 O O . TYR A 1 218 ? -4.340 3.612 12.586 1.00 89.69 218 TYR A O 1
ATOM 1776 N N . ILE A 1 219 ? -3.164 1.752 12.126 1.00 88.31 219 ILE A N 1
ATOM 1777 C CA . ILE A 1 219 ? -4.129 0.797 12.632 1.00 88.31 219 ILE A CA 1
ATOM 1778 C C . ILE A 1 219 ? -3.448 0.080 13.784 1.00 88.31 219 ILE A C 1
ATOM 1780 O O . ILE A 1 219 ? -2.429 -0.579 13.589 1.00 88.31 219 ILE A O 1
ATOM 1784 N N . SER A 1 220 ? -3.981 0.227 14.989 1.00 82.56 220 SER A N 1
ATOM 1785 C CA . SER A 1 220 ? -3.334 -0.297 16.189 1.00 82.56 220 SER A CA 1
ATOM 1786 C C . SER A 1 220 ? -4.355 -0.776 17.227 1.00 82.56 220 SER A C 1
ATOM 1788 O O . SER A 1 220 ? -5.553 -0.521 17.085 1.00 82.56 220 SER A O 1
ATOM 1790 N N . PRO A 1 221 ? -3.938 -1.501 18.278 1.00 73.56 221 PRO A N 1
ATOM 1791 C CA . PRO A 1 221 ? -4.882 -1.976 19.284 1.00 73.56 221 PRO A CA 1
ATOM 1792 C C . PRO A 1 221 ? -5.492 -0.853 20.136 1.00 73.56 221 PRO A C 1
ATOM 1794 O O . PRO A 1 221 ? -6.714 -0.757 20.242 1.00 73.56 221 PRO A O 1
ATOM 1797 N N . SER A 1 222 ? -4.656 0.008 20.713 1.00 69.75 222 SER A N 1
ATOM 1798 C CA . SER A 1 222 ? -5.043 1.048 21.684 1.00 69.75 222 SER A CA 1
ATOM 1799 C C . SER A 1 222 ? -4.778 2.470 21.205 1.00 69.75 222 SER A C 1
ATOM 1801 O O . SER A 1 222 ? -5.288 3.426 21.782 1.00 69.75 222 SER A O 1
ATOM 1803 N N . GLY A 1 223 ? -4.024 2.602 20.123 1.00 68.12 223 GLY A N 1
ATOM 1804 C CA . GLY A 1 223 ? -3.816 3.851 19.438 1.00 68.12 223 GLY A CA 1
ATOM 1805 C C . GLY A 1 223 ? -2.363 4.304 19.324 1.00 68.12 223 GLY A C 1
ATOM 1806 O O . GLY A 1 223 ? -1.477 3.831 20.036 1.00 68.12 223 GLY A O 1
ATOM 1807 N N . ALA A 1 224 ? -2.104 5.251 18.425 1.00 64.56 224 ALA A N 1
ATOM 1808 C CA . ALA A 1 224 ? -0.822 5.926 18.282 1.00 64.56 224 ALA A CA 1
ATOM 1809 C C . ALA A 1 224 ? -0.821 7.196 19.142 1.00 64.56 224 ALA A C 1
ATOM 1811 O O . ALA A 1 224 ? -1.580 8.132 18.902 1.00 64.56 224 ALA A O 1
ATOM 1812 N N . ASN A 1 225 ? 0.077 7.267 20.126 1.00 63.38 225 ASN A N 1
ATOM 1813 C CA . ASN A 1 225 ? 0.220 8.418 21.028 1.00 63.38 225 ASN A CA 1
ATOM 1814 C C . ASN A 1 225 ? 0.949 9.611 20.359 1.00 63.38 225 ASN A C 1
ATOM 1816 O O . ASN A 1 225 ? 1.910 10.166 20.891 1.00 63.38 225 ASN A O 1
ATOM 1820 N N . THR A 1 226 ? 0.550 9.989 19.140 1.00 65.81 226 THR A N 1
ATOM 1821 C CA . THR A 1 226 ? 1.230 11.021 18.340 1.00 65.81 226 THR A CA 1
ATOM 1822 C C . THR A 1 226 ? 0.232 11.948 17.650 1.00 65.81 226 THR A C 1
ATOM 1824 O O . THR A 1 226 ? -0.508 11.515 16.776 1.00 65.81 226 THR A O 1
ATOM 1827 N N . ALA A 1 227 ? 0.266 13.243 17.985 1.00 66.00 227 ALA A N 1
ATOM 1828 C CA . ALA A 1 227 ? -0.704 14.244 17.519 1.00 66.00 227 ALA A CA 1
ATOM 1829 C C . ALA A 1 227 ? -0.751 14.465 15.990 1.00 66.00 227 ALA A C 1
ATOM 1831 O O . ALA A 1 227 ? -1.757 14.941 15.472 1.00 66.00 227 ALA A O 1
ATOM 1832 N N . ASP A 1 228 ? 0.322 14.132 15.267 1.00 69.56 228 ASP A N 1
ATOM 1833 C CA . ASP A 1 228 ? 0.441 14.381 13.821 1.00 69.56 228 ASP A CA 1
ATOM 1834 C C . ASP A 1 228 ? 0.001 13.192 12.950 1.00 69.56 228 ASP A C 1
ATOM 1836 O O . ASP A 1 228 ? 0.121 13.240 11.726 1.00 69.56 228 ASP A O 1
ATOM 1840 N N . ILE A 1 229 ? -0.460 12.103 13.568 1.00 75.62 229 ILE A N 1
ATOM 1841 C CA . ILE A 1 229 ? -0.763 10.843 12.893 1.00 75.62 229 ILE A CA 1
ATOM 1842 C C . ILE A 1 229 ? -2.198 10.455 13.227 1.00 75.62 229 ILE A C 1
ATOM 1844 O O . ILE A 1 229 ? -2.564 10.354 14.396 1.00 75.62 229 ILE A O 1
ATOM 1848 N N . GLN A 1 230 ? -3.012 10.236 12.192 1.00 83.06 230 GLN A N 1
ATOM 1849 C CA . GLN A 1 230 ? -4.357 9.711 12.393 1.00 83.06 230 GLN A CA 1
ATOM 1850 C C . GLN A 1 230 ? -4.265 8.242 12.782 1.00 83.06 230 GLN A C 1
ATOM 1852 O O . GLN A 1 230 ? -3.486 7.481 12.213 1.00 83.06 230 GLN A O 1
ATOM 1857 N N . ASP A 1 231 ? -5.101 7.838 13.720 1.00 85.69 231 ASP A N 1
ATOM 1858 C CA . ASP A 1 231 ? -5.048 6.509 14.282 1.00 85.69 231 ASP A CA 1
ATOM 1859 C C . ASP A 1 231 ? -6.442 5.892 14.378 1.00 85.69 231 ASP A C 1
ATOM 1861 O O . ASP A 1 231 ? -7.443 6.561 14.648 1.00 85.69 231 ASP A O 1
ATOM 1865 N N . ILE A 1 232 ? -6.492 4.608 14.054 1.00 86.94 232 ILE A N 1
ATOM 1866 C CA . ILE A 1 232 ? -7.686 3.794 13.932 1.00 86.94 232 ILE A CA 1
ATOM 1867 C C . ILE A 1 232 ? -7.477 2.582 14.828 1.00 86.94 232 ILE A C 1
ATOM 1869 O O . ILE A 1 232 ? -6.696 1.680 14.524 1.00 86.94 232 ILE A O 1
ATOM 1873 N N . THR A 1 233 ? -8.214 2.532 15.932 1.00 8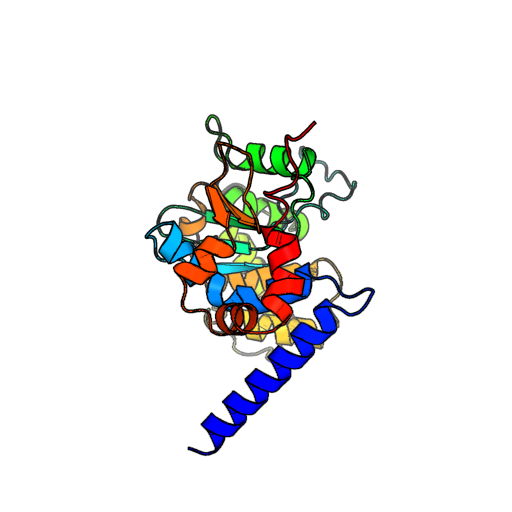5.38 233 THR A N 1
ATOM 1874 C CA . THR A 1 233 ? -8.098 1.401 16.850 1.00 85.38 233 THR A CA 1
ATOM 1875 C C . THR A 1 233 ? -8.845 0.179 16.324 1.00 85.38 233 THR A C 1
ATOM 1877 O O . THR A 1 233 ? -9.894 0.294 15.683 1.00 85.38 233 THR A O 1
ATOM 1880 N N . PHE A 1 234 ? -8.382 -1.027 16.654 1.00 78.75 234 PHE A N 1
ATOM 1881 C CA . PHE A 1 234 ? -9.140 -2.246 16.345 1.00 78.75 234 PHE A CA 1
ATOM 1882 C C . PHE A 1 234 ? -10.537 -2.233 16.993 1.00 78.75 234 PHE A C 1
ATOM 1884 O O . PHE A 1 234 ? -11.498 -2.716 16.394 1.00 78.75 234 PHE A O 1
ATOM 1891 N N . LYS A 1 235 ? -10.684 -1.622 18.179 1.00 79.06 235 LYS A N 1
ATOM 1892 C CA . LYS A 1 235 ? -11.988 -1.420 18.831 1.00 79.06 235 LYS A CA 1
ATOM 1893 C C . LYS A 1 235 ? -12.916 -0.589 17.949 1.00 79.06 235 LYS A C 1
ATOM 1895 O O . LYS A 1 235 ? -14.082 -0.948 17.789 1.00 79.06 235 LYS A O 1
ATOM 1900 N N . TRP A 1 236 ? -12.397 0.485 17.357 1.00 86.94 236 TRP A N 1
ATOM 1901 C CA . TRP A 1 236 ? -13.146 1.305 16.413 1.00 86.94 236 TRP A CA 1
ATOM 1902 C C . TRP A 1 236 ? -13.525 0.509 15.158 1.00 86.94 236 TRP A C 1
ATOM 1904 O O . TRP A 1 236 ? -14.682 0.564 14.745 1.00 86.94 236 TRP A O 1
ATOM 1914 N N . ILE A 1 237 ? -12.610 -0.290 14.592 1.00 84.56 237 ILE A N 1
ATOM 1915 C CA . ILE A 1 237 ? -12.894 -1.106 13.396 1.00 84.56 237 ILE A CA 1
ATOM 1916 C C . ILE A 1 237 ? -14.041 -2.078 13.671 1.00 84.56 237 ILE A C 1
ATOM 1918 O O . ILE A 1 237 ? -15.001 -2.125 12.910 1.00 84.56 237 ILE A O 1
ATOM 1922 N N . ILE A 1 238 ? -13.991 -2.795 14.793 1.00 79.25 238 ILE A N 1
ATOM 1923 C CA . ILE A 1 238 ? -15.034 -3.741 15.217 1.00 79.25 238 ILE A CA 1
ATOM 1924 C C . ILE A 1 238 ? -16.414 -3.071 15.340 1.00 79.25 238 ILE A C 1
ATOM 1926 O O . ILE A 1 238 ? -17.440 -3.714 15.122 1.00 79.25 238 ILE A O 1
ATOM 1930 N N . GLN A 1 239 ? -16.455 -1.799 15.739 1.00 81.69 239 GLN A N 1
ATOM 1931 C CA . GLN A 1 239 ? -17.698 -1.054 15.941 1.00 81.69 239 GLN A CA 1
ATOM 1932 C C . GLN A 1 239 ? -18.268 -0.464 14.648 1.00 81.69 239 GLN A C 1
ATOM 1934 O O . GLN A 1 239 ? -19.480 -0.287 14.561 1.00 81.69 239 GLN A O 1
ATOM 1939 N N . ASN A 1 240 ? -17.414 -0.148 13.671 1.00 84.44 240 ASN A N 1
ATOM 1940 C CA . ASN A 1 240 ? -17.793 0.659 12.508 1.00 84.44 240 ASN A CA 1
ATOM 1941 C C . ASN A 1 240 ? -17.708 -0.094 11.175 1.00 84.44 240 ASN A C 1
ATOM 1943 O O . ASN A 1 240 ? -18.300 0.350 10.195 1.00 84.44 240 ASN A O 1
ATOM 1947 N N . ILE A 1 241 ? -17.003 -1.224 11.125 1.00 85.38 241 ILE A N 1
ATOM 1948 C CA . ILE A 1 241 ? -16.812 -2.018 9.912 1.00 85.38 241 ILE A CA 1
ATOM 1949 C C . ILE A 1 241 ? -17.518 -3.355 10.067 1.00 85.38 241 ILE A C 1
ATOM 1951 O O . ILE A 1 241 ? -17.306 -4.092 11.033 1.00 85.38 241 ILE A O 1
ATOM 1955 N N . ASP A 1 242 ? -18.329 -3.705 9.071 1.00 79.56 242 ASP A N 1
ATOM 1956 C CA . ASP A 1 242 ? -18.848 -5.059 8.940 1.00 79.56 242 ASP A CA 1
ATOM 1957 C C . ASP A 1 242 ? -17.739 -5.989 8.435 1.00 79.56 242 ASP A C 1
ATOM 1959 O O . ASP A 1 242 ? -17.608 -6.265 7.245 1.00 79.56 242 ASP A O 1
ATOM 1963 N N . CYS A 1 243 ? -16.874 -6.402 9.359 1.00 71.25 243 CYS A N 1
ATOM 1964 C CA . CYS A 1 243 ? -15.824 -7.380 9.127 1.00 71.25 243 CYS A CA 1
ATOM 1965 C C . CYS A 1 243 ? -16.201 -8.667 9.876 1.00 71.25 243 CYS A C 1
ATOM 1967 O O . CYS A 1 243 ? -15.934 -8.753 11.079 1.00 71.25 243 CYS A O 1
ATOM 1969 N N . PRO A 1 244 ? -16.824 -9.655 9.202 1.00 69.50 244 PRO A N 1
ATOM 1970 C CA . PRO A 1 244 ? -17.210 -10.929 9.809 1.00 69.50 244 PRO A CA 1
ATOM 1971 C C . PRO A 1 244 ? -16.060 -11.583 10.572 1.00 69.50 244 PRO A C 1
ATOM 1973 O O . PRO A 1 244 ? -16.232 -11.983 11.710 1.00 69.50 244 PRO A O 1
ATOM 1976 N N . VAL A 1 245 ? -14.847 -11.537 10.017 1.00 66.31 245 VAL A N 1
ATOM 1977 C CA . VAL A 1 245 ? -13.636 -12.074 10.651 1.00 66.31 245 VAL A CA 1
ATOM 1978 C C . VAL A 1 245 ? -13.351 -11.429 12.012 1.00 66.31 245 VAL A C 1
ATOM 1980 O O . VAL A 1 245 ? -13.042 -12.125 12.976 1.00 66.31 245 VAL A O 1
ATOM 1983 N N . LEU A 1 246 ? -13.461 -10.101 12.123 1.00 65.75 246 LEU A N 1
ATOM 1984 C CA . LEU A 1 246 ? -13.243 -9.399 13.392 1.00 65.75 246 LEU A CA 1
ATOM 1985 C C . LEU A 1 246 ? -14.420 -9.567 14.365 1.00 65.75 246 LEU A C 1
ATOM 1987 O O . LEU A 1 246 ? -14.209 -9.547 15.578 1.00 65.75 246 LEU A O 1
ATOM 1991 N N . LYS A 1 247 ? -15.645 -9.744 13.855 1.00 66.38 247 LYS A N 1
ATOM 1992 C CA . LYS A 1 247 ? -16.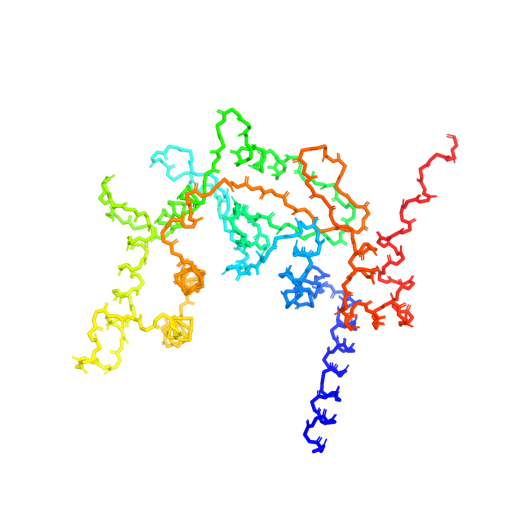825 -10.075 14.669 1.00 66.38 247 LYS A CA 1
ATOM 1993 C C . LYS A 1 247 ? -16.727 -11.488 15.244 1.00 66.38 247 LYS A C 1
ATOM 1995 O O . LYS A 1 247 ? -16.905 -11.651 16.445 1.00 66.38 247 LYS A O 1
ATOM 2000 N N . ASP A 1 248 ? -16.322 -12.463 14.442 1.00 63.94 248 ASP A N 1
ATOM 2001 C CA . ASP A 1 248 ? -16.086 -13.841 14.876 1.00 63.94 248 ASP A CA 1
ATOM 2002 C C . ASP A 1 248 ? -14.923 -13.902 15.872 1.00 63.94 248 ASP A C 1
ATOM 2004 O O . ASP A 1 248 ? -15.016 -14.556 16.912 1.00 63.94 248 ASP A O 1
ATOM 2008 N N . LEU A 1 249 ? -13.852 -13.135 15.632 1.00 60.69 249 LEU A N 1
ATOM 2009 C CA . LEU A 1 249 ? -12.783 -12.946 16.613 1.00 60.69 249 LEU A CA 1
ATOM 2010 C C . LEU A 1 249 ? -13.314 -12.365 17.928 1.00 60.69 249 LEU A C 1
ATOM 2012 O O . LEU A 1 249 ? -12.868 -12.817 18.979 1.00 60.69 249 LEU A O 1
ATOM 2016 N N . LYS A 1 250 ? -14.273 -11.426 17.883 1.00 60.16 250 LYS A N 1
ATOM 2017 C CA . LYS A 1 250 ? -14.926 -10.822 19.057 1.00 60.16 250 LYS A CA 1
ATOM 2018 C C . LYS A 1 250 ? -15.835 -11.772 19.831 1.00 60.16 250 LYS A C 1
ATOM 2020 O O . LYS A 1 250 ? -15.894 -11.699 21.056 1.00 60.16 250 LYS A O 1
ATOM 2025 N N . GLU A 1 251 ? -16.560 -12.627 19.132 1.00 56.44 251 GLU A N 1
ATOM 2026 C CA . GLU A 1 251 ? -17.523 -13.550 19.736 1.00 56.44 251 GLU A CA 1
ATOM 2027 C C . GLU A 1 251 ? -16.872 -14.875 20.156 1.00 56.44 251 GLU A C 1
ATOM 2029 O O . GLU A 1 251 ? -17.404 -15.601 20.997 1.00 56.44 251 GLU A O 1
ATOM 2034 N N . SER A 1 252 ? -15.684 -15.177 19.631 1.00 54.97 252 SER A N 1
ATOM 2035 C CA . SER A 1 252 ? -14.898 -16.335 20.042 1.00 54.97 252 SER A CA 1
ATOM 2036 C C . SER A 1 252 ? -14.270 -16.159 21.432 1.00 54.97 252 SER A C 1
ATOM 2038 O O . SER A 1 252 ? -13.934 -15.057 21.869 1.00 54.97 252 SER A O 1
ATOM 2040 N N . VAL A 1 253 ? -13.976 -17.283 22.098 1.00 46.03 253 VAL A N 1
ATOM 2041 C CA . VAL A 1 253 ? -13.130 -17.338 23.314 1.00 46.03 253 VAL A CA 1
ATOM 2042 C C . VAL A 1 253 ? -11.760 -16.662 23.087 1.00 46.03 253 VAL A C 1
ATOM 2044 O O . VAL A 1 253 ? -11.103 -16.222 24.037 1.00 46.03 253 VAL A O 1
ATOM 2047 N N . CYS A 1 254 ? -11.367 -16.511 21.818 1.00 42.62 254 CYS A N 1
ATOM 2048 C CA . CYS A 1 254 ? -10.159 -15.832 21.387 1.00 42.62 254 CYS A CA 1
ATOM 2049 C C . CYS A 1 254 ? -10.244 -14.304 21.543 1.00 42.62 254 CYS A C 1
ATOM 2051 O O . CYS A 1 254 ? -9.199 -13.691 21.702 1.00 42.62 254 CYS A O 1
ATOM 2053 N N . TYR A 1 255 ? -11.412 -13.651 21.638 1.00 47.16 255 TYR A N 1
ATOM 2054 C CA . TYR A 1 255 ? -11.463 -12.214 21.969 1.00 47.16 255 TYR A CA 1
ATOM 2055 C C . TYR A 1 255 ? -10.781 -11.927 23.305 1.00 47.16 255 TYR A C 1
ATOM 2057 O O . TYR A 1 255 ? -9.963 -11.019 23.403 1.00 47.16 255 TYR A O 1
ATOM 2065 N N . ASN A 1 256 ? -11.038 -12.770 24.309 1.00 40.72 256 ASN A N 1
ATOM 2066 C CA . ASN A 1 256 ? -10.472 -12.631 25.650 1.00 40.72 256 ASN A CA 1
ATOM 2067 C C . ASN A 1 256 ? -8.978 -13.000 25.746 1.00 40.72 256 ASN A C 1
ATOM 2069 O O . ASN A 1 256 ? -8.361 -12.733 26.771 1.00 40.72 256 ASN A O 1
ATOM 2073 N N . HIS A 1 257 ? -8.387 -13.585 24.698 1.00 42.44 257 HIS A N 1
ATOM 2074 C CA . HIS A 1 257 ? -7.000 -14.076 24.705 1.00 42.44 257 HIS A CA 1
ATOM 2075 C C . HIS A 1 257 ? -6.116 -13.469 23.592 1.00 42.44 257 HIS A C 1
ATOM 2077 O O . HIS A 1 257 ? -4.907 -13.401 23.763 1.00 42.44 257 HIS A O 1
ATOM 2083 N N . ILE A 1 258 ? -6.692 -13.038 22.463 1.00 50.09 258 ILE A N 1
ATOM 2084 C CA . ILE A 1 258 ? -6.044 -12.305 21.354 1.00 50.09 258 ILE A CA 1
ATOM 2085 C C . ILE A 1 258 ? -6.161 -10.817 21.621 1.00 50.09 258 ILE A C 1
ATOM 2087 O O . ILE A 1 258 ? -5.177 -10.093 21.653 1.00 50.09 258 ILE A O 1
ATOM 2091 N N . LEU A 1 259 ? -7.397 -10.359 21.790 1.00 50.50 259 LEU A N 1
ATOM 2092 C CA . LEU A 1 259 ? -7.735 -8.954 21.703 1.00 50.50 259 LEU A CA 1
ATOM 2093 C C . LEU A 1 259 ? -7.777 -8.309 23.084 1.00 50.50 259 LEU A C 1
ATOM 2095 O O . LEU A 1 259 ? -7.306 -7.195 23.218 1.00 50.50 259 LEU A O 1
ATOM 2099 N N . VAL A 1 260 ? -8.210 -9.003 24.138 1.00 46.06 260 VAL A N 1
ATOM 2100 C CA . VAL A 1 260 ? -8.135 -8.478 25.506 1.00 46.06 260 VAL A CA 1
ATOM 2101 C C . VAL A 1 260 ? -6.689 -8.193 25.901 1.00 46.06 260 VAL A C 1
ATOM 2103 O O . VAL A 1 260 ? -6.456 -7.049 26.234 1.00 46.06 260 VAL A O 1
ATOM 2106 N N . PRO A 1 261 ? -5.663 -9.054 25.780 1.00 48.31 261 PRO A N 1
ATOM 2107 C CA . PRO A 1 261 ? -4.282 -8.629 26.065 1.00 48.31 261 PRO A CA 1
ATOM 2108 C C . PRO A 1 261 ? -3.790 -7.448 25.203 1.00 48.31 261 PRO A C 1
ATOM 2110 O O . PRO A 1 261 ? -2.980 -6.653 25.669 1.00 48.31 261 PRO A O 1
ATOM 2113 N N . LEU A 1 262 ? -4.324 -7.284 23.986 1.00 46.03 262 LEU A N 1
ATOM 2114 C CA . LEU A 1 262 ? -4.049 -6.147 23.097 1.00 46.03 262 LEU A CA 1
ATOM 2115 C C . LEU A 1 262 ? -4.866 -4.873 23.429 1.00 46.03 262 LEU A C 1
ATOM 2117 O O . LEU A 1 262 ? -4.427 -3.773 23.108 1.00 46.03 262 LEU A O 1
ATOM 2121 N N . PHE A 1 263 ? -6.013 -5.002 24.103 1.00 43.62 263 PHE A N 1
ATOM 2122 C CA . PHE A 1 263 ? -6.970 -3.939 24.460 1.00 43.62 263 PHE A CA 1
ATOM 2123 C C . PHE A 1 263 ? -7.088 -3.664 25.973 1.00 43.62 263 PHE A C 1
ATOM 2125 O O . PHE A 1 263 ? -7.790 -2.742 26.371 1.00 43.62 263 PHE A O 1
ATOM 2132 N N . SER A 1 264 ? -6.479 -4.484 26.831 1.00 42.34 264 SER A N 1
ATOM 2133 C CA . SER A 1 264 ? -6.580 -4.433 28.303 1.00 42.34 264 SER A CA 1
ATOM 2134 C C . SER A 1 264 ? -5.307 -3.942 28.980 1.00 42.34 264 SER A C 1
ATOM 2136 O O . SER A 1 264 ? -5.305 -3.761 30.194 1.00 42.34 264 SER A O 1
ATOM 2138 N N . GLN A 1 265 ? -4.253 -3.640 28.214 1.00 46.78 265 GLN A N 1
ATOM 2139 C CA . GLN A 1 265 ? -3.105 -2.898 28.746 1.00 46.78 265 GLN A CA 1
ATOM 2140 C C . GLN A 1 265 ? -3.438 -1.432 29.088 1.00 46.78 265 GLN A C 1
ATOM 2142 O O . GLN A 1 265 ? -2.648 -0.778 29.756 1.00 46.78 265 GLN A O 1
ATOM 2147 N N . ASP A 1 266 ? -4.650 -0.958 28.778 1.00 42.78 266 ASP A N 1
ATOM 2148 C CA . ASP A 1 266 ? -5.180 0.338 29.233 1.00 42.78 266 ASP A CA 1
ATOM 2149 C C . ASP A 1 266 ? -5.576 0.363 30.734 1.00 42.78 266 ASP A C 1
ATOM 2151 O O . ASP A 1 266 ? -6.187 1.327 31.190 1.00 42.78 266 ASP A O 1
ATOM 2155 N N . LEU A 1 267 ? -5.263 -0.676 31.527 1.00 39.84 267 LEU A N 1
ATOM 2156 C CA . LEU A 1 267 ? -5.642 -0.765 32.951 1.00 39.84 267 LEU A CA 1
ATOM 2157 C C . LEU A 1 267 ? -4.479 -0.993 33.937 1.00 39.84 267 LEU A C 1
ATOM 2159 O O . LEU A 1 267 ? -4.736 -1.283 35.103 1.00 39.84 267 LEU A O 1
ATOM 2163 N N . GLN A 1 268 ? -3.215 -0.845 33.526 1.00 36.91 268 GLN A N 1
ATOM 2164 C CA . GLN A 1 268 ? -2.070 -0.918 34.457 1.00 36.91 268 GLN A CA 1
ATOM 2165 C C . GLN A 1 268 ? -1.108 0.274 34.344 1.00 36.91 268 GLN A C 1
ATOM 2167 O O . GLN A 1 268 ? 0.108 0.109 34.293 1.00 36.91 268 GLN A O 1
ATOM 2172 N N . GLY A 1 269 ? -1.661 1.486 34.341 1.00 39.47 269 GLY A N 1
ATOM 2173 C CA . GLY A 1 269 ? -0.922 2.717 34.615 1.00 39.47 269 GLY A CA 1
ATOM 2174 C C . GLY A 1 269 ? -1.656 3.517 35.687 1.00 39.47 269 GLY A C 1
ATOM 2175 O O . GLY A 1 269 ? -2.800 3.899 35.468 1.00 39.47 269 GLY A O 1
ATOM 2176 N N . ASP A 1 270 ? -0.980 3.734 36.814 1.00 38.47 270 ASP A N 1
ATOM 2177 C CA . ASP A 1 270 ? -1.352 4.575 37.962 1.00 38.47 270 ASP A CA 1
ATOM 2178 C C . ASP A 1 270 ? -2.264 3.953 39.036 1.00 38.47 270 ASP A C 1
ATOM 2180 O O . ASP A 1 270 ? -3.325 4.472 39.372 1.00 38.47 270 ASP A O 1
ATOM 2184 N N . THR A 1 271 ? -1.762 2.898 39.682 1.00 36.50 271 THR A N 1
ATOM 2185 C CA . THR A 1 271 ? -1.847 2.790 41.150 1.00 36.50 271 THR A CA 1
ATOM 2186 C C . THR A 1 271 ? -0.556 2.187 41.695 1.00 36.50 271 THR A C 1
ATOM 2188 O O . THR A 1 271 ? -0.434 0.965 41.761 1.00 36.50 271 THR A O 1
ATOM 2191 N N . GLU A 1 272 ? 0.402 3.048 42.035 1.00 33.56 272 GLU A N 1
ATOM 2192 C CA . GLU A 1 272 ? 1.049 3.135 43.358 1.00 33.56 272 GLU A CA 1
ATOM 2193 C C . GLU A 1 272 ? 1.824 4.454 43.483 1.00 33.56 272 GLU A C 1
ATOM 2195 O O . GLU A 1 272 ? 2.601 4.781 42.558 1.00 33.56 272 GLU A O 1
#

Secondary structure (DSSP, 8-state):
-HHHHHHHHHHHHHHHHHHHHHTSTT--HHHHHHHHHGGGHHHHHHHHHSS--EEEEEEEE-PPP-TTS--TTTTTS-EEEEEEE-SSEEEEEEE-SS-----HHHHHHHHHHS-SSS--BHHHHHHHHHHHTT-S---TTS-HHHHHHHHHHHHHHHH-S--S---S---GGGHHHHHHHHHHHTT--GGGGHHHHHHHHHHH--GGGGGSEEEEEEEESS----TTSEEEEHHHHHHHS--HHHHHHHHSTTIIIIIHHHHSGGGSSS--

Radius of gyration: 20.77 Å; chains: 1; bounding box: 52×49×76 Å